Protein AF-A0A923Z1Q9-F1 (afdb_monomer_lite)

Structure (mmCIF, N/CA/C/O backbone):
data_AF-A0A923Z1Q9-F1
#
_entry.id   AF-A0A923Z1Q9-F1
#
loop_
_atom_site.group_PDB
_atom_site.id
_atom_site.type_symbol
_atom_site.label_atom_id
_atom_site.label_alt_id
_atom_site.label_comp_id
_atom_site.label_asym_id
_atom_site.label_entity_id
_atom_site.label_seq_id
_atom_site.pdbx_PDB_ins_code
_atom_site.Cartn_x
_atom_site.Cartn_y
_atom_site.Cartn_z
_atom_site.occupancy
_atom_site.B_iso_or_equiv
_atom_site.auth_seq_id
_atom_site.auth_comp_id
_atom_site.auth_asym_id
_atom_site.auth_atom_id
_atom_site.pdbx_PDB_model_num
ATOM 1 N N . ALA A 1 1 ? -18.587 1.470 3.417 1.00 91.75 1 ALA A N 1
ATOM 2 C CA . ALA A 1 1 ? -17.583 0.723 4.205 1.00 91.75 1 ALA A CA 1
ATOM 3 C C . ALA A 1 1 ? -16.195 1.151 3.751 1.00 91.75 1 ALA A C 1
ATOM 5 O O . ALA A 1 1 ? -16.008 1.346 2.559 1.00 91.75 1 ALA A O 1
ATOM 6 N N . LEU A 1 2 ? -15.246 1.318 4.667 1.00 97.25 2 LEU A N 1
ATOM 7 C CA . LEU A 1 2 ? -13.859 1.638 4.324 1.00 97.25 2 LEU A CA 1
ATOM 8 C C . LEU A 1 2 ? -13.023 0.359 4.422 1.00 97.25 2 LEU A C 1
ATOM 10 O O . LEU A 1 2 ? -13.034 -0.284 5.470 1.00 97.25 2 LEU A O 1
ATOM 14 N N . ILE A 1 3 ? -12.361 -0.027 3.333 1.00 98.31 3 ILE A N 1
ATOM 15 C CA . ILE A 1 3 ? -11.617 -1.286 3.213 1.00 98.31 3 ILE A CA 1
ATOM 16 C C . ILE A 1 3 ? -10.132 -0.953 3.082 1.00 98.31 3 ILE A C 1
ATOM 18 O O . ILE A 1 3 ? -9.733 -0.320 2.110 1.00 98.31 3 ILE A O 1
ATOM 22 N N . GLY A 1 4 ? -9.325 -1.371 4.054 1.00 97.94 4 GLY A N 1
ATOM 23 C CA . GLY A 1 4 ? -7.880 -1.153 4.045 1.00 97.94 4 GLY A CA 1
ATOM 24 C C . GLY A 1 4 ? -7.123 -2.378 3.549 1.00 97.94 4 GLY A C 1
ATOM 25 O O . GLY A 1 4 ? -7.374 -3.483 4.030 1.00 97.94 4 GLY A O 1
ATOM 26 N N . PHE A 1 5 ? -6.173 -2.177 2.638 1.00 97.81 5 PHE A N 1
ATOM 27 C CA . PHE A 1 5 ? -5.193 -3.194 2.254 1.00 97.81 5 PHE A CA 1
ATOM 28 C C . PHE A 1 5 ? -3.768 -2.722 2.554 1.00 97.81 5 PHE A C 1
ATOM 30 O O . PHE A 1 5 ? -3.395 -1.601 2.215 1.00 97.81 5 PHE A O 1
ATOM 37 N N . ASP A 1 6 ? -2.975 -3.598 3.174 1.00 94.81 6 ASP A N 1
ATOM 38 C CA . ASP A 1 6 ? -1.581 -3.335 3.560 1.00 94.81 6 ASP A CA 1
ATOM 39 C C . ASP A 1 6 ? -0.606 -3.880 2.503 1.00 94.81 6 ASP A C 1
ATOM 41 O O . ASP A 1 6 ? 0.113 -4.859 2.712 1.00 94.81 6 ASP A O 1
ATOM 45 N N . PHE A 1 7 ? -0.653 -3.283 1.312 1.00 95.50 7 PHE A N 1
ATOM 46 C CA . PHE A 1 7 ? 0.323 -3.453 0.234 1.00 95.50 7 PHE A CA 1
ATOM 47 C C . PHE A 1 7 ? 0.380 -2.165 -0.596 1.00 95.50 7 PHE A C 1
ATOM 49 O O . PHE A 1 7 ? -0.593 -1.421 -0.630 1.00 95.50 7 PHE A O 1
ATOM 56 N N . SER A 1 8 ? 1.481 -1.895 -1.296 1.00 96.69 8 SER A N 1
ATOM 57 C CA . SER A 1 8 ? 1.602 -0.685 -2.118 1.00 96.69 8 SER A CA 1
ATOM 58 C C . SER A 1 8 ? 0.714 -0.776 -3.360 1.00 96.69 8 SER A C 1
ATOM 60 O O . SER A 1 8 ? 0.866 -1.688 -4.172 1.00 96.69 8 SER A O 1
ATOM 62 N N . PHE A 1 9 ? -0.193 0.180 -3.546 1.00 98.44 9 PHE A N 1
ATOM 63 C CA . PHE A 1 9 ? -1.125 0.184 -4.677 1.00 98.44 9 PHE A CA 1
ATOM 64 C C . PHE A 1 9 ? -0.461 0.589 -5.985 1.00 98.44 9 PHE A C 1
ATOM 66 O O . PHE A 1 9 ? -1.011 0.315 -7.039 1.00 98.44 9 PHE A O 1
ATOM 73 N N . SER A 1 10 ? 0.713 1.214 -5.957 1.00 98.31 10 SER A N 1
ATOM 74 C CA . SER A 1 10 ? 1.442 1.585 -7.169 1.00 98.31 10 SER A CA 1
ATOM 75 C C . SER A 1 10 ? 2.955 1.531 -6.952 1.00 98.31 10 SER A C 1
ATOM 77 O O . SER A 1 10 ? 3.435 1.149 -5.881 1.00 98.31 10 SER A O 1
ATOM 79 N N . LEU A 1 11 ? 3.707 1.896 -7.985 1.00 98.19 11 LEU A N 1
ATOM 80 C CA . LEU A 1 11 ? 5.162 2.000 -7.987 1.00 98.19 11 LEU A CA 1
ATOM 81 C C . LEU A 1 11 ? 5.595 3.484 -7.911 1.00 98.19 11 LEU A C 1
ATOM 83 O O . LEU A 1 11 ? 4.798 4.366 -8.230 1.00 98.19 11 LEU A O 1
ATOM 87 N N . PRO A 1 12 ? 6.839 3.781 -7.493 1.00 98.00 12 PRO A N 1
ATOM 88 C CA . PRO A 1 12 ? 7.450 5.105 -7.651 1.00 98.00 12 PRO A CA 1
ATOM 89 C C . PRO A 1 12 ? 7.389 5.607 -9.100 1.00 98.00 12 PRO A C 1
ATOM 91 O O . PRO A 1 12 ? 7.667 4.844 -10.025 1.00 98.00 12 PRO A O 1
ATOM 94 N N . PHE A 1 13 ? 7.044 6.880 -9.279 1.00 98.44 13 PHE A N 1
ATOM 95 C CA . PHE A 1 13 ? 6.866 7.544 -10.572 1.00 98.44 13 PHE A CA 1
ATOM 96 C C . PHE A 1 13 ? 7.480 8.947 -10.577 1.00 98.44 13 PHE A C 1
ATOM 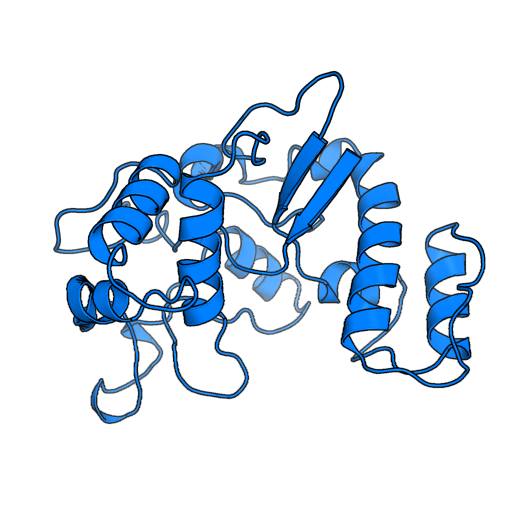98 O O . PHE A 1 13 ? 8.271 9.264 -11.457 1.00 98.44 13 PHE A O 1
ATOM 105 N N . SER A 1 14 ? 7.118 9.776 -9.596 1.00 96.88 14 SER A N 1
ATOM 106 C CA . SER A 1 14 ? 7.400 11.218 -9.520 1.00 96.88 14 SER A CA 1
ATOM 107 C C . SER A 1 14 ? 8.885 11.579 -9.486 1.00 96.88 14 SER A C 1
ATOM 109 O O . SER A 1 14 ? 9.257 12.693 -9.835 1.00 96.88 14 SER A O 1
ATOM 111 N N . ASP A 1 15 ? 9.748 10.649 -9.086 1.00 96.31 15 ASP A N 1
ATOM 112 C CA . ASP A 1 15 ? 11.196 10.839 -9.061 1.00 96.31 15 ASP A CA 1
ATOM 113 C C . ASP A 1 15 ? 11.846 10.766 -10.452 1.00 96.31 15 ASP A C 1
ATOM 115 O O . ASP A 1 15 ? 12.988 11.196 -10.608 1.00 96.31 15 ASP A O 1
ATOM 119 N N . ALA A 1 16 ? 11.148 10.222 -11.453 1.00 96.88 16 ALA A N 1
ATOM 120 C CA . ALA A 1 16 ? 11.680 10.030 -12.803 1.00 96.88 16 ALA A CA 1
ATOM 121 C C . ALA A 1 16 ? 10.631 10.181 -13.921 1.00 96.88 16 ALA A C 1
ATOM 123 O O . ALA A 1 16 ? 10.878 9.744 -15.046 1.00 96.88 16 ALA A O 1
ATOM 124 N N . ASP A 1 17 ? 9.454 10.730 -13.601 1.00 96.94 17 ASP A N 1
ATOM 125 C CA . ASP A 1 17 ? 8.282 10.843 -14.482 1.00 96.94 17 ASP A CA 1
ATOM 126 C C . ASP A 1 17 ? 7.928 9.537 -15.222 1.00 96.94 17 ASP A C 1
ATOM 128 O O . ASP A 1 17 ? 7.475 9.532 -16.368 1.00 96.94 17 ASP A O 1
ATOM 132 N N . SER A 1 18 ? 8.191 8.398 -14.578 1.00 98.00 18 SER A N 1
ATOM 133 C CA . SER A 1 18 ? 8.015 7.065 -15.153 1.00 98.00 18 SER A CA 1
ATOM 134 C C . SER A 1 18 ? 8.083 5.996 -14.068 1.00 98.00 18 SER A C 1
ATOM 136 O O . SER A 1 18 ? 8.953 6.040 -13.192 1.00 98.00 18 SER A O 1
ATOM 138 N N . PHE A 1 19 ? 7.231 4.970 -14.150 1.00 98.38 19 PHE A N 1
ATOM 139 C CA . PHE A 1 19 ? 7.395 3.778 -13.312 1.00 98.38 19 PHE A CA 1
ATOM 140 C C . PHE A 1 19 ? 8.678 3.021 -13.678 1.00 98.38 19 PHE A C 1
ATOM 142 O O . PHE A 1 19 ? 9.335 2.459 -12.800 1.00 98.38 19 PHE A O 1
ATOM 149 N N . PHE A 1 20 ? 9.077 3.070 -14.953 1.00 98.00 20 PHE A N 1
ATOM 150 C CA . PHE A 1 20 ? 10.188 2.313 -15.532 1.00 98.00 20 PHE A CA 1
ATOM 151 C C . PHE A 1 20 ? 11.092 3.208 -16.403 1.00 98.00 20 PHE A C 1
ATOM 153 O O . PHE A 1 20 ? 11.002 3.172 -17.631 1.00 98.00 20 PHE A O 1
ATOM 160 N N . PRO A 1 21 ? 11.964 4.040 -15.802 1.00 97.12 21 PRO A N 1
ATOM 161 C CA . PRO A 1 21 ? 12.847 4.938 -16.544 1.00 97.12 21 PRO A CA 1
ATOM 162 C C . PRO A 1 21 ? 13.725 4.182 -17.545 1.00 97.12 21 PRO A C 1
ATOM 164 O O . PRO A 1 21 ? 14.359 3.188 -17.195 1.00 97.12 21 PRO A O 1
ATOM 167 N N . GLY A 1 22 ? 13.762 4.667 -18.787 1.00 96.25 22 GLY A N 1
ATOM 168 C CA . GLY A 1 22 ? 14.486 4.026 -19.890 1.00 96.25 22 GLY A CA 1
ATOM 169 C C . GLY A 1 22 ? 13.671 3.009 -20.700 1.00 96.25 22 GLY A C 1
ATOM 170 O O . GLY A 1 22 ? 14.134 2.615 -21.765 1.00 96.25 22 GLY A O 1
ATOM 171 N N . ASP A 1 23 ? 12.457 2.657 -20.264 1.00 96.44 23 ASP A N 1
ATOM 172 C CA . ASP A 1 23 ? 11.535 1.777 -20.991 1.00 96.44 23 ASP A CA 1
ATOM 173 C C . ASP A 1 23 ? 10.193 2.463 -21.280 1.00 96.44 23 ASP A C 1
ATOM 175 O O . ASP A 1 23 ? 9.846 3.493 -20.698 1.00 96.44 23 ASP A O 1
ATOM 179 N N . ALA A 1 24 ? 9.378 1.830 -22.130 1.00 96.69 24 ALA A N 1
ATOM 180 C CA . ALA A 1 24 ? 7.954 2.137 -22.196 1.00 96.69 24 ALA A CA 1
ATOM 181 C C . ALA A 1 24 ? 7.298 1.863 -20.830 1.00 96.69 24 ALA A C 1
ATOM 183 O O . ALA A 1 24 ? 7.400 0.754 -20.294 1.00 96.69 24 ALA A O 1
ATOM 184 N N . SER A 1 25 ? 6.618 2.870 -20.285 1.00 97.38 25 SER A N 1
ATOM 185 C CA . SER A 1 25 ? 5.971 2.832 -18.972 1.00 97.38 25 SER A CA 1
ATOM 186 C C . SER A 1 25 ? 4.475 3.125 -19.103 1.00 97.38 25 SER A C 1
ATOM 188 O O . SER A 1 25 ? 4.103 3.966 -19.926 1.00 97.38 25 SER A O 1
ATOM 190 N N . PRO A 1 26 ? 3.619 2.505 -18.268 1.00 98.31 26 PRO A N 1
ATOM 191 C CA . PRO A 1 26 ? 2.245 2.955 -18.080 1.00 98.31 26 PRO A CA 1
ATOM 192 C C . PRO A 1 26 ? 2.189 4.439 -17.697 1.00 98.31 26 PRO A C 1
ATOM 194 O O . PRO A 1 26 ? 3.101 4.948 -17.036 1.00 98.31 26 PRO A O 1
ATOM 197 N N . ALA A 1 27 ? 1.116 5.114 -18.112 1.00 97.50 27 ALA A N 1
ATOM 198 C CA . ALA A 1 27 ? 0.916 6.544 -17.870 1.00 97.50 27 ALA A CA 1
ATOM 199 C C . ALA A 1 27 ? 0.349 6.840 -16.471 1.00 97.50 27 ALA A C 1
ATOM 201 O O . ALA A 1 27 ? 0.495 7.948 -15.962 1.00 97.50 27 ALA A O 1
ATOM 202 N N . ASP A 1 28 ? -0.311 5.859 -15.855 1.00 98.62 28 ASP A N 1
ATOM 203 C CA . ASP A 1 28 ? -0.979 5.985 -14.563 1.00 98.62 28 ASP A CA 1
ATOM 204 C C . ASP A 1 28 ? -1.053 4.624 -13.840 1.00 98.62 28 ASP A C 1
ATOM 206 O O . ASP A 1 28 ? -0.683 3.578 -14.380 1.00 98.62 28 ASP A O 1
ATOM 210 N N . ALA A 1 29 ? -1.517 4.623 -12.591 1.00 98.56 29 ALA A N 1
ATOM 211 C CA . ALA A 1 29 ? -1.642 3.406 -11.794 1.00 98.56 29 ALA A CA 1
ATOM 212 C C . ALA A 1 29 ? -2.657 2.420 -12.380 1.00 98.56 29 ALA A C 1
ATOM 214 O O . ALA A 1 29 ? -2.443 1.215 -12.314 1.00 98.56 29 ALA A O 1
ATOM 215 N N . ALA A 1 30 ? -3.755 2.908 -12.963 1.00 98.44 30 ALA A N 1
ATOM 216 C CA . ALA A 1 30 ? -4.803 2.042 -13.493 1.00 98.44 30 ALA A CA 1
ATOM 217 C C . ALA A 1 30 ? -4.290 1.217 -14.683 1.00 98.44 30 ALA A C 1
ATOM 219 O O . ALA A 1 30 ? -4.494 0.003 -14.742 1.00 98.44 30 ALA A O 1
ATOM 220 N N . THR A 1 31 ? -3.564 1.861 -15.597 1.00 98.62 31 THR A N 1
ATOM 221 C CA . THR A 1 31 ? -2.882 1.207 -16.720 1.00 98.62 31 THR A CA 1
ATOM 222 C C . THR A 1 31 ? -1.768 0.279 -16.240 1.00 98.62 31 THR A C 1
ATOM 224 O O . THR A 1 31 ? -1.642 -0.825 -16.768 1.00 98.62 31 THR A O 1
ATOM 227 N N . LEU A 1 32 ? -1.031 0.650 -15.187 1.00 98.81 32 LEU A N 1
ATOM 228 C CA . LEU A 1 32 ? -0.064 -0.234 -14.531 1.00 98.81 32 LEU A CA 1
ATOM 229 C C . LEU A 1 32 ? -0.727 -1.503 -13.973 1.00 98.81 32 LEU A C 1
ATOM 231 O O . LEU A 1 32 ? -0.213 -2.597 -14.189 1.00 98.81 32 LEU A O 1
ATOM 235 N N . TRP A 1 33 ? -1.861 -1.397 -13.276 1.00 98.81 33 TRP A N 1
ATOM 236 C CA . TRP A 1 33 ? -2.557 -2.564 -12.719 1.00 98.81 33 TRP A CA 1
ATOM 237 C C . TRP A 1 33 ? -2.983 -3.540 -13.810 1.00 98.81 33 TRP A C 1
ATOM 239 O O . TRP A 1 33 ? -2.780 -4.746 -13.671 1.00 98.81 33 TRP A O 1
ATOM 249 N N . VAL A 1 34 ? -3.535 -3.012 -14.906 1.00 98.75 34 VAL A N 1
ATOM 250 C CA . VAL A 1 34 ? -3.927 -3.810 -16.072 1.00 98.75 34 VAL A CA 1
ATOM 251 C C . VAL A 1 34 ? -2.714 -4.494 -16.700 1.00 98.75 34 VAL A C 1
ATOM 253 O O . VAL A 1 34 ? -2.789 -5.685 -16.992 1.00 98.75 34 VAL A O 1
ATOM 256 N N . GLU A 1 35 ? -1.590 -3.788 -16.861 1.00 98.75 35 GLU A N 1
ATOM 257 C CA . GLU A 1 35 ? -0.354 -4.376 -17.392 1.00 98.75 35 GLU A CA 1
ATOM 258 C C . GLU A 1 35 ? 0.149 -5.529 -16.506 1.00 98.75 35 GLU A C 1
ATOM 260 O O . GLU A 1 35 ? 0.447 -6.616 -17.011 1.00 98.75 35 GLU A O 1
ATOM 265 N N . VAL A 1 36 ? 0.187 -5.327 -15.182 1.00 98.75 36 VAL A N 1
ATOM 266 C CA . VAL A 1 36 ? 0.597 -6.360 -14.217 1.00 98.75 36 VAL A CA 1
ATOM 267 C C . VAL A 1 36 ? -0.299 -7.594 -14.327 1.00 98.75 36 VAL A C 1
ATOM 269 O O . VAL A 1 36 ? 0.218 -8.709 -14.404 1.00 98.75 36 VAL A O 1
ATOM 272 N N . ASP A 1 37 ? -1.623 -7.417 -14.355 1.00 98.69 37 ASP A N 1
ATOM 273 C CA . ASP A 1 37 ? -2.568 -8.538 -14.416 1.00 98.69 37 ASP A CA 1
ATOM 274 C C . ASP A 1 37 ? -2.499 -9.301 -15.740 1.00 98.69 37 ASP A C 1
ATOM 276 O O . ASP A 1 37 ? -2.496 -10.531 -15.737 1.00 98.69 37 ASP A O 1
ATOM 280 N N . GLN A 1 38 ? -2.370 -8.597 -16.867 1.00 98.50 38 GLN A N 1
ATOM 281 C CA . GLN A 1 38 ? -2.279 -9.224 -18.186 1.00 98.50 38 GLN A CA 1
ATOM 282 C C . GLN A 1 38 ? -1.002 -10.048 -18.348 1.00 98.50 38 GLN A C 1
ATOM 284 O O . GLN A 1 38 ? -1.052 -11.187 -18.811 1.00 98.50 38 GLN A O 1
ATOM 289 N N . ILE A 1 39 ? 0.145 -9.503 -17.943 1.00 98.62 39 ILE A N 1
ATOM 290 C CA . ILE A 1 39 ? 1.432 -10.197 -18.066 1.00 98.62 39 ILE A CA 1
ATOM 291 C C . ILE A 1 39 ? 1.511 -11.381 -17.096 1.00 98.62 39 ILE A C 1
ATOM 293 O O . ILE A 1 39 ? 2.070 -12.421 -17.438 1.00 98.62 39 ILE A O 1
ATOM 297 N N . ALA A 1 40 ? 0.936 -11.251 -15.900 1.00 98.56 40 ALA A N 1
ATOM 298 C CA . ALA A 1 40 ? 0.893 -12.316 -14.903 1.00 98.56 40 ALA A CA 1
ATOM 299 C C . ALA A 1 40 ? -0.340 -13.233 -15.031 1.00 98.56 40 ALA A C 1
ATOM 301 O O . ALA A 1 40 ? -0.602 -14.024 -14.126 1.00 98.56 40 ALA A O 1
ATOM 302 N N . ALA A 1 41 ? -1.108 -13.166 -16.124 1.00 98.12 41 ALA A N 1
ATOM 303 C CA . ALA A 1 41 ? -2.391 -13.866 -16.239 1.00 98.12 41 ALA A CA 1
ATOM 304 C C . ALA A 1 41 ? -2.284 -15.388 -16.025 1.00 98.12 41 ALA A C 1
ATOM 306 O O . ALA A 1 41 ? -3.181 -15.991 -15.438 1.00 98.12 41 ALA A O 1
ATOM 307 N N . ALA A 1 42 ? -1.177 -15.995 -16.464 1.00 97.81 42 ALA A N 1
ATOM 308 C CA . ALA A 1 42 ? -0.910 -17.427 -16.319 1.00 97.81 42 ALA A CA 1
ATOM 309 C C . ALA A 1 42 ? -0.240 -17.813 -14.984 1.00 97.81 42 ALA A C 1
ATOM 311 O O . ALA A 1 42 ? -0.047 -19.002 -14.723 1.00 97.81 42 ALA A O 1
ATOM 312 N N . ASP A 1 43 ? 0.117 -16.842 -14.138 1.00 98.25 43 ASP A N 1
ATOM 313 C CA . ASP A 1 43 ? 0.751 -17.126 -12.853 1.00 98.25 43 ASP A CA 1
ATOM 314 C C . ASP A 1 43 ? -0.268 -17.729 -11.873 1.00 98.25 43 ASP A C 1
ATOM 316 O O . ASP A 1 43 ? -1.359 -17.170 -11.691 1.00 98.25 43 ASP A O 1
ATOM 320 N N . PRO A 1 44 ? 0.075 -18.835 -11.188 1.00 97.06 44 PRO A N 1
ATOM 321 C CA . PRO A 1 44 ? -0.817 -19.465 -10.226 1.00 97.06 44 PRO A CA 1
ATOM 322 C C . PRO A 1 44 ? -1.000 -18.592 -8.976 1.00 97.06 44 PRO A C 1
ATOM 324 O O . PRO A 1 44 ? -0.132 -17.797 -8.615 1.00 97.06 44 PRO A O 1
ATOM 327 N N . HIS A 1 45 ? -2.117 -18.793 -8.271 1.00 95.12 45 HIS A N 1
ATOM 328 C CA . HIS A 1 45 ? -2.391 -18.189 -6.956 1.00 95.12 45 HIS A CA 1
ATOM 329 C C . HIS A 1 45 ? -2.292 -16.653 -6.916 1.00 95.12 45 HIS A C 1
ATOM 331 O O . HIS A 1 45 ? -1.845 -16.092 -5.918 1.00 95.12 45 HIS A O 1
ATOM 337 N N . ASP A 1 46 ? -2.675 -15.982 -8.006 1.00 94.31 46 ASP A N 1
ATOM 338 C CA . ASP A 1 46 ? -2.586 -14.523 -8.160 1.00 94.31 46 ASP A CA 1
ATOM 339 C C . ASP A 1 46 ? -1.162 -13.945 -7.999 1.00 94.31 46 ASP A C 1
ATOM 341 O O . ASP A 1 46 ? -0.993 -12.742 -7.800 1.00 94.31 46 ASP A O 1
ATOM 345 N N . ALA A 1 47 ? -0.119 -14.772 -8.128 1.00 96.06 47 ALA A N 1
ATOM 346 C CA . ALA A 1 47 ? 1.264 -14.307 -8.088 1.00 96.06 47 ALA A CA 1
ATOM 347 C C . ALA A 1 47 ? 1.596 -13.385 -9.280 1.00 96.06 47 ALA A C 1
ATOM 349 O O . ALA A 1 47 ? 0.865 -13.320 -10.260 1.00 96.06 47 ALA A O 1
ATOM 350 N N . ALA A 1 48 ? 2.715 -12.666 -9.215 1.00 97.44 48 ALA A N 1
ATOM 351 C CA . ALA A 1 48 ? 3.169 -11.783 -10.298 1.00 97.44 48 ALA A CA 1
ATOM 352 C C . ALA A 1 48 ? 4.638 -12.043 -10.676 1.00 97.44 48 ALA A C 1
ATOM 354 O O . ALA A 1 48 ? 5.422 -11.124 -10.923 1.00 97.44 48 ALA A O 1
ATOM 355 N N . HIS A 1 49 ? 5.041 -13.313 -10.666 1.00 96.81 49 HIS A N 1
ATOM 356 C CA . HIS A 1 49 ? 6.390 -13.757 -11.009 1.00 96.81 49 HIS A CA 1
ATOM 357 C C . HIS A 1 49 ? 6.751 -13.449 -12.462 1.00 96.81 49 HIS A C 1
ATOM 359 O O . HIS A 1 49 ? 7.846 -12.939 -12.710 1.00 96.81 49 HIS A O 1
ATOM 365 N N . THR A 1 50 ? 5.837 -13.693 -13.403 1.00 98.19 50 THR A N 1
ATOM 366 C CA . THR A 1 50 ? 6.060 -13.407 -14.827 1.00 98.19 50 THR A CA 1
ATOM 367 C C . THR A 1 50 ? 6.234 -11.907 -15.062 1.00 98.19 50 THR A C 1
ATOM 369 O O . THR A 1 50 ? 7.119 -11.509 -15.816 1.00 98.19 50 THR A O 1
ATOM 372 N N . TYR A 1 51 ? 5.502 -11.053 -14.337 1.00 98.44 51 TYR A N 1
ATOM 373 C CA . TYR A 1 51 ? 5.693 -9.599 -14.407 1.00 98.44 51 TYR A CA 1
ATOM 374 C C . TYR A 1 51 ? 7.061 -9.150 -13.874 1.00 98.44 51 TYR A C 1
ATOM 376 O O . TYR A 1 51 ? 7.742 -8.335 -14.498 1.00 98.44 51 TYR A O 1
ATOM 384 N N . ILE A 1 52 ? 7.512 -9.718 -12.748 1.00 97.50 52 ILE A N 1
ATOM 385 C CA . ILE A 1 52 ? 8.856 -9.450 -12.210 1.00 97.50 52 ILE A CA 1
ATOM 386 C C . ILE A 1 52 ? 9.934 -9.848 -13.226 1.00 97.50 52 ILE A C 1
ATOM 388 O O . ILE A 1 52 ? 10.919 -9.128 -13.378 1.00 97.50 52 ILE A O 1
ATOM 392 N N . ALA A 1 53 ? 9.758 -10.970 -13.929 1.00 97.62 53 ALA A N 1
ATOM 393 C CA . ALA A 1 53 ? 10.664 -11.392 -14.994 1.00 97.62 53 ALA A CA 1
ATOM 394 C C . ALA A 1 53 ? 10.595 -10.465 -16.222 1.00 97.62 53 ALA A C 1
ATOM 396 O O . ALA A 1 53 ? 11.630 -10.157 -16.808 1.00 97.62 53 ALA A O 1
ATOM 397 N N . HIS A 1 54 ? 9.408 -9.969 -16.577 1.00 97.69 54 HIS A N 1
ATOM 398 C CA . HIS A 1 54 ? 9.213 -9.029 -17.682 1.00 97.69 54 HIS A CA 1
ATOM 399 C C . HIS A 1 54 ? 9.896 -7.673 -17.431 1.00 97.69 54 HIS A C 1
ATOM 401 O O . HIS A 1 54 ? 10.589 -7.158 -18.302 1.00 97.69 54 HIS A O 1
ATOM 407 N N . ARG A 1 55 ? 9.774 -7.114 -16.219 1.00 97.19 55 ARG A N 1
ATOM 408 C CA . ARG A 1 55 ? 10.385 -5.829 -15.807 1.00 97.19 55 ARG A CA 1
ATOM 409 C C . ARG A 1 55 ? 11.673 -6.019 -14.986 1.00 97.19 55 ARG A C 1
ATOM 411 O O . ARG A 1 55 ? 12.009 -5.208 -14.120 1.00 97.19 55 ARG A O 1
ATOM 418 N N . ARG A 1 56 ? 12.412 -7.103 -15.240 1.00 95.44 56 ARG A N 1
ATOM 419 C CA . ARG A 1 56 ? 13.506 -7.625 -14.394 1.00 95.44 56 ARG A CA 1
ATOM 420 C C . ARG A 1 56 ? 14.584 -6.617 -14.006 1.00 95.44 56 ARG A C 1
ATOM 422 O O . ARG A 1 56 ? 15.124 -6.705 -12.902 1.00 95.44 56 ARG A O 1
ATOM 429 N N . GLN A 1 57 ? 14.924 -5.703 -14.904 1.00 94.75 57 GLN A N 1
ATOM 430 C CA . GLN A 1 57 ? 15.982 -4.712 -14.697 1.00 94.75 57 GLN A CA 1
ATOM 431 C C . GLN A 1 57 ? 15.653 -3.656 -13.637 1.00 94.75 57 GLN A C 1
ATOM 433 O O . GLN A 1 57 ? 16.569 -3.096 -13.037 1.00 94.75 57 GLN A O 1
ATOM 438 N N . HIS A 1 58 ? 14.368 -3.444 -13.347 1.00 96.00 58 HIS A N 1
ATOM 439 C CA . HIS A 1 58 ? 13.908 -2.471 -12.352 1.00 96.00 58 HIS A CA 1
ATOM 440 C C . HIS A 1 58 ? 13.871 -3.047 -10.940 1.00 96.00 58 HIS A C 1
ATOM 442 O O . HIS A 1 58 ? 14.049 -2.327 -9.962 1.00 96.00 58 HIS A O 1
ATOM 448 N N . PHE A 1 59 ? 13.691 -4.362 -10.818 1.00 96.25 59 PHE A N 1
ATOM 449 C CA . PHE A 1 59 ? 13.640 -5.034 -9.527 1.00 96.25 59 PHE A CA 1
ATOM 450 C C . PHE A 1 59 ? 15.034 -5.413 -9.027 1.00 96.25 59 PHE A C 1
ATOM 452 O O . PHE A 1 59 ? 15.895 -5.884 -9.773 1.00 96.25 59 PHE A O 1
ATOM 459 N N . TRP A 1 60 ? 15.254 -5.248 -7.726 1.00 95.94 60 TRP A N 1
ATOM 460 C CA . TRP A 1 60 ? 16.422 -5.774 -7.030 1.00 95.94 60 TRP A CA 1
ATOM 461 C C . TRP A 1 60 ? 16.073 -7.125 -6.393 1.00 95.94 60 TRP A C 1
ATOM 463 O O . TRP A 1 60 ? 15.304 -7.192 -5.428 1.00 95.94 60 TRP A O 1
ATOM 473 N N . LEU A 1 61 ? 16.634 -8.204 -6.943 1.00 94.31 61 LEU A N 1
ATOM 474 C CA . LEU A 1 61 ? 16.446 -9.597 -6.523 1.00 94.31 61 LEU A CA 1
ATOM 475 C C . LEU A 1 61 ? 17.639 -10.153 -5.728 1.00 94.31 61 LEU A C 1
ATOM 477 O O . LEU A 1 61 ? 17.672 -11.347 -5.439 1.00 94.31 61 LEU A O 1
ATOM 481 N N . GLY A 1 62 ? 18.607 -9.317 -5.351 1.00 93.44 62 GLY A N 1
ATOM 482 C CA . GLY A 1 62 ? 19.713 -9.700 -4.473 1.00 93.44 62 GLY A CA 1
ATOM 483 C C . GLY A 1 62 ? 21.070 -9.199 -4.953 1.00 93.44 62 GLY A C 1
ATOM 484 O O . GLY A 1 62 ? 21.168 -8.409 -5.882 1.00 93.44 62 GLY A O 1
ATOM 485 N N . ALA A 1 63 ? 22.141 -9.674 -4.316 1.00 92.31 63 ALA A N 1
ATOM 486 C CA . ALA A 1 63 ? 23.500 -9.173 -4.547 1.00 92.31 63 ALA A CA 1
ATOM 487 C C . ALA A 1 63 ? 23.998 -9.320 -5.999 1.00 92.31 63 ALA A C 1
ATOM 489 O O . ALA A 1 63 ? 24.822 -8.523 -6.437 1.00 92.31 63 ALA A O 1
ATOM 490 N N . ALA A 1 64 ? 23.474 -10.290 -6.759 1.00 93.88 64 ALA A N 1
ATOM 491 C CA . ALA A 1 64 ? 23.790 -10.456 -8.181 1.00 93.88 64 ALA A CA 1
ATOM 492 C C . ALA A 1 64 ? 23.324 -9.269 -9.049 1.00 93.88 64 ALA A C 1
ATOM 494 O O . ALA A 1 64 ? 23.852 -9.061 -10.135 1.00 93.88 64 ALA A O 1
ATOM 495 N N . ASP A 1 65 ? 22.372 -8.469 -8.560 1.00 93.31 65 ASP A N 1
ATOM 496 C CA . ASP A 1 65 ? 21.930 -7.220 -9.189 1.00 93.31 65 ASP A CA 1
ATOM 497 C C . ASP A 1 65 ? 22.796 -6.006 -8.820 1.00 93.31 65 ASP A C 1
ATOM 499 O O . ASP A 1 65 ? 22.489 -4.882 -9.217 1.00 93.31 65 ASP A O 1
ATOM 503 N N . GLY A 1 66 ? 23.859 -6.215 -8.040 1.00 93.75 66 GLY A N 1
ATOM 504 C CA . GLY A 1 66 ? 24.677 -5.148 -7.481 1.00 93.75 66 GLY A CA 1
ATOM 505 C C . GLY A 1 66 ? 24.036 -4.484 -6.254 1.00 93.75 66 GLY A C 1
ATOM 506 O O . GLY A 1 66 ? 23.193 -5.084 -5.571 1.00 93.75 66 GLY A O 1
ATOM 507 N N . PRO A 1 67 ? 24.458 -3.249 -5.917 1.00 93.00 67 PRO A N 1
ATOM 508 C CA . PRO A 1 67 ? 23.922 -2.514 -4.776 1.00 93.00 67 PRO A CA 1
ATOM 509 C C . PRO A 1 67 ? 22.401 -2.336 -4.864 1.00 93.00 67 PRO A C 1
ATOM 511 O O . PRO A 1 67 ? 21.849 -2.110 -5.935 1.00 93.00 67 PRO A O 1
ATOM 514 N N . LYS A 1 68 ? 21.718 -2.380 -3.714 1.00 91.38 68 LYS A N 1
ATOM 515 C CA . LYS A 1 68 ? 20.259 -2.187 -3.632 1.00 91.38 68 LYS A CA 1
ATOM 516 C C . LYS A 1 68 ? 19.826 -0.753 -3.950 1.00 91.38 68 LYS A C 1
ATOM 518 O O . LYS A 1 68 ? 18.799 -0.552 -4.590 1.00 91.38 68 LYS A O 1
ATOM 523 N N . ALA A 1 69 ? 20.588 0.235 -3.475 1.00 91.38 69 ALA A N 1
ATOM 524 C CA . ALA A 1 69 ? 20.187 1.644 -3.479 1.00 91.38 69 ALA A CA 1
ATOM 525 C C . ALA A 1 69 ? 19.770 2.194 -4.862 1.00 91.38 69 ALA A C 1
ATOM 527 O O . ALA A 1 69 ? 18.719 2.824 -4.918 1.00 91.38 69 ALA A O 1
ATOM 528 N N . PRO A 1 70 ? 20.474 1.900 -5.975 1.00 91.00 70 PRO A N 1
ATOM 529 C CA . PRO A 1 70 ? 20.098 2.397 -7.303 1.00 91.00 70 PRO A CA 1
ATOM 530 C C . PRO A 1 70 ? 18.712 1.958 -7.795 1.00 91.00 70 PRO A C 1
ATOM 532 O O . PRO A 1 70 ? 18.124 2.637 -8.626 1.00 91.00 70 PRO A O 1
ATOM 535 N N . ARG A 1 71 ? 18.186 0.828 -7.302 1.00 91.38 71 ARG A N 1
ATOM 536 C CA . ARG A 1 71 ? 16.857 0.313 -7.680 1.00 91.38 71 ARG A CA 1
ATOM 537 C C . ARG A 1 71 ? 15.791 0.560 -6.614 1.00 91.38 71 ARG A C 1
ATOM 539 O O . ARG A 1 71 ? 14.609 0.381 -6.872 1.00 91.38 71 ARG A O 1
ATOM 546 N N . ALA A 1 72 ? 16.175 0.970 -5.406 1.00 92.75 72 ALA A N 1
ATOM 547 C CA . ALA A 1 72 ? 15.276 1.096 -4.261 1.00 92.75 72 ALA A CA 1
ATOM 548 C C . ALA A 1 72 ? 14.544 2.451 -4.218 1.00 92.75 72 ALA A C 1
ATOM 550 O O . ALA A 1 72 ? 14.570 3.139 -3.197 1.00 92.75 72 ALA A O 1
ATOM 551 N N . ARG A 1 73 ? 13.885 2.818 -5.323 1.00 95.25 73 ARG A N 1
ATOM 552 C CA . ARG A 1 73 ? 13.078 4.043 -5.442 1.00 95.25 73 ARG A CA 1
ATOM 553 C C . ARG A 1 73 ? 11.895 4.018 -4.470 1.00 95.25 73 ARG A C 1
ATOM 555 O O . ARG A 1 73 ? 11.370 2.942 -4.168 1.00 95.25 73 ARG A O 1
ATOM 562 N N . LEU A 1 74 ? 11.484 5.186 -3.986 1.00 95.38 74 LEU A N 1
ATOM 563 C CA . LEU A 1 74 ? 10.387 5.355 -3.029 1.00 95.38 74 LEU A CA 1
ATOM 564 C C . LEU A 1 74 ? 9.334 6.301 -3.598 1.00 95.38 74 LEU A C 1
ATOM 566 O O . LEU A 1 74 ? 9.687 7.330 -4.176 1.00 95.38 74 LEU A O 1
ATOM 570 N N . ARG A 1 75 ? 8.061 5.990 -3.359 1.00 97.25 75 ARG A N 1
ATOM 571 C CA . ARG A 1 75 ? 6.942 6.893 -3.647 1.00 97.25 75 ARG A CA 1
ATOM 572 C C . ARG A 1 75 ? 7.024 8.141 -2.769 1.00 97.25 75 ARG A C 1
ATOM 574 O O . ARG A 1 75 ? 7.571 8.101 -1.665 1.00 97.25 75 ARG A O 1
ATOM 581 N N . ALA A 1 76 ? 6.410 9.230 -3.200 1.00 96.19 76 ALA A N 1
ATOM 582 C CA . ALA A 1 76 ? 6.291 10.482 -2.468 1.00 96.19 76 ALA A CA 1
ATOM 583 C C . ALA A 1 76 ? 5.774 10.257 -1.037 1.00 96.19 76 ALA A C 1
ATOM 585 O O . ALA A 1 76 ? 6.378 10.742 -0.081 1.00 96.19 76 ALA A O 1
ATOM 586 N N . VAL A 1 77 ? 4.732 9.434 -0.857 1.00 95.19 77 VAL A N 1
ATOM 587 C CA . VAL A 1 77 ? 4.197 9.124 0.482 1.00 95.19 77 VAL A CA 1
ATOM 588 C C . VAL A 1 77 ? 5.201 8.382 1.376 1.00 95.19 77 VAL A C 1
ATOM 590 O O . VAL A 1 77 ? 5.257 8.607 2.584 1.00 95.19 77 VAL A O 1
ATOM 593 N N . GLU A 1 78 ? 6.054 7.535 0.799 1.00 94.62 78 GLU A N 1
ATOM 594 C CA . GLU A 1 78 ? 7.106 6.813 1.523 1.00 94.62 78 GLU A CA 1
ATOM 595 C C . GLU A 1 78 ? 8.257 7.744 1.927 1.00 94.62 78 GLU A C 1
ATOM 597 O O . GLU A 1 78 ? 8.822 7.596 3.014 1.00 94.62 78 GLU A O 1
ATOM 602 N N . GLN A 1 79 ? 8.573 8.740 1.096 1.00 92.38 79 GLN A N 1
ATOM 603 C CA . GLN A 1 79 ? 9.528 9.799 1.431 1.00 92.38 79 GLN A CA 1
ATOM 604 C C . GLN A 1 79 ? 8.993 10.683 2.569 1.00 92.38 79 GLN A C 1
ATOM 606 O O . GLN A 1 79 ? 9.719 10.964 3.530 1.00 92.38 79 GLN A O 1
ATOM 611 N N . VAL A 1 80 ? 7.703 11.045 2.529 1.00 91.69 80 VAL A N 1
ATOM 612 C CA . VAL A 1 80 ? 7.022 11.752 3.628 1.00 91.69 80 VAL A CA 1
ATOM 613 C C . VAL A 1 80 ? 7.087 10.921 4.909 1.00 91.69 80 VAL A C 1
ATOM 615 O O . VAL A 1 80 ? 7.540 11.423 5.940 1.00 91.69 80 VAL A O 1
ATOM 618 N N . TRP A 1 81 ? 6.740 9.635 4.845 1.00 88.81 81 TRP A N 1
ATOM 619 C CA . TRP A 1 81 ? 6.823 8.717 5.982 1.00 88.81 81 TRP A CA 1
ATOM 620 C C . TRP A 1 81 ? 8.227 8.667 6.603 1.00 88.81 81 TRP A C 1
ATOM 622 O O . TRP A 1 81 ? 8.383 8.799 7.824 1.00 88.81 81 TRP A O 1
ATOM 632 N N . ALA A 1 82 ? 9.257 8.517 5.765 1.00 86.62 82 ALA A N 1
ATOM 633 C CA . ALA A 1 82 ? 10.647 8.454 6.200 1.00 86.62 82 ALA A CA 1
ATOM 634 C C . ALA A 1 82 ? 11.107 9.763 6.867 1.00 86.62 82 ALA A C 1
ATOM 636 O O . ALA A 1 82 ? 11.760 9.724 7.914 1.00 86.62 82 ALA A O 1
ATOM 637 N N . SER A 1 83 ? 10.720 10.924 6.322 1.00 86.12 83 SER A N 1
ATOM 638 C CA . SER A 1 83 ? 11.101 12.235 6.872 1.00 86.12 83 SER A CA 1
ATOM 639 C C . SER A 1 83 ? 10.549 12.478 8.283 1.00 86.12 83 SER A C 1
ATOM 641 O O . SER A 1 83 ? 11.209 13.101 9.116 1.00 86.12 83 SER A O 1
ATOM 643 N N . LYS A 1 84 ? 9.389 11.893 8.607 1.00 81.69 84 LYS A N 1
ATOM 644 C CA . LYS A 1 84 ? 8.752 11.987 9.932 1.00 81.69 84 LYS A CA 1
ATOM 645 C C . LYS A 1 84 ? 9.340 11.037 10.976 1.00 81.69 84 LYS A C 1
ATOM 647 O O . LYS A 1 84 ? 8.803 10.937 12.077 1.00 81.69 84 LYS A O 1
ATOM 652 N N . ARG A 1 85 ? 10.425 10.320 10.651 1.00 65.75 85 ARG A N 1
ATOM 653 C CA . ARG A 1 85 ? 11.079 9.324 11.523 1.00 65.75 85 ARG A CA 1
ATOM 654 C C . ARG A 1 85 ? 10.111 8.255 12.059 1.00 65.75 85 ARG A C 1
ATOM 656 O O . ARG A 1 85 ? 10.385 7.640 13.087 1.00 65.75 85 ARG A O 1
ATOM 663 N N . ARG A 1 86 ? 9.005 7.986 11.347 1.00 70.56 86 ARG A N 1
ATOM 664 C CA . ARG A 1 86 ? 8.034 6.922 11.683 1.00 70.56 86 ARG A CA 1
ATOM 665 C C . ARG A 1 86 ? 8.528 5.518 11.281 1.00 70.56 86 ARG A C 1
ATOM 667 O O . ARG A 1 86 ? 7.836 4.520 11.469 1.00 70.56 86 ARG A O 1
ATOM 674 N N . GLY A 1 87 ? 9.761 5.429 10.783 1.00 73.12 87 GLY A N 1
ATOM 675 C CA . GLY A 1 87 ? 10.468 4.204 10.414 1.00 73.12 87 GLY A CA 1
ATOM 676 C C . GLY A 1 87 ? 11.031 4.290 8.997 1.00 73.12 87 GLY A C 1
ATOM 677 O O . GLY A 1 87 ? 10.701 5.203 8.247 1.00 73.12 87 GLY A O 1
ATOM 678 N N . ALA A 1 88 ? 11.879 3.332 8.623 1.00 79.38 88 ALA A N 1
ATOM 679 C CA . ALA A 1 88 ? 12.348 3.222 7.246 1.00 79.38 88 ALA A CA 1
ATOM 680 C C . ALA A 1 88 ? 11.225 2.670 6.354 1.00 79.38 88 ALA A C 1
ATOM 682 O O . ALA A 1 88 ? 10.688 1.593 6.634 1.00 79.38 88 ALA A O 1
ATOM 683 N N . ALA A 1 89 ? 10.885 3.398 5.289 1.00 84.19 89 ALA A N 1
ATOM 684 C CA . ALA A 1 89 ? 10.063 2.862 4.213 1.00 84.19 89 ALA A CA 1
ATOM 685 C C . ALA A 1 89 ? 10.868 1.828 3.411 1.00 84.19 89 ALA A C 1
ATOM 687 O O . ALA A 1 89 ? 12.091 1.933 3.284 1.00 84.19 89 ALA A O 1
ATOM 688 N N . SER A 1 90 ? 10.187 0.810 2.891 1.00 87.69 90 SER A N 1
ATOM 689 C CA . SER A 1 90 ? 10.804 -0.204 2.037 1.00 87.69 90 SER A CA 1
ATOM 690 C C . SER A 1 90 ? 10.332 -0.021 0.610 1.00 87.69 90 SER A C 1
ATOM 692 O O . SER A 1 90 ? 9.138 0.090 0.366 1.00 87.69 90 SER A O 1
ATOM 694 N N . SER A 1 91 ? 11.280 -0.001 -0.322 1.00 93.50 91 SER A N 1
ATOM 695 C CA . SER A 1 91 ? 10.966 0.101 -1.741 1.00 93.50 91 SER A CA 1
ATOM 696 C C . SER A 1 91 ? 10.274 -1.165 -2.242 1.00 93.50 91 SER A C 1
ATOM 698 O O . SER A 1 91 ? 10.787 -2.273 -2.060 1.00 93.50 91 SER A O 1
ATOM 700 N N . VAL A 1 92 ? 9.169 -0.974 -2.960 1.00 95.50 92 VAL A N 1
ATOM 701 C CA . VAL A 1 92 ? 8.437 -2.016 -3.695 1.00 95.50 92 V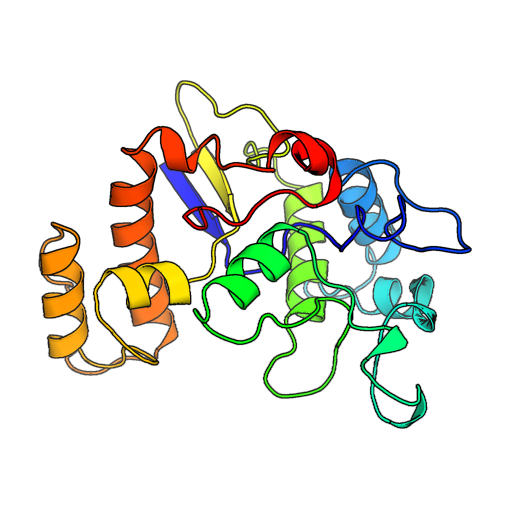AL A CA 1
ATOM 702 C C . VAL A 1 92 ? 9.303 -2.699 -4.771 1.00 95.50 92 VAL A C 1
ATOM 704 O O . VAL A 1 92 ? 9.035 -3.835 -5.153 1.00 95.50 92 VAL A O 1
ATOM 707 N N . PHE A 1 93 ? 10.391 -2.060 -5.218 1.00 96.38 93 PHE A N 1
ATOM 708 C CA . PHE A 1 93 ? 11.342 -2.643 -6.169 1.00 96.38 93 PHE A CA 1
ATOM 709 C C . PHE A 1 93 ? 12.356 -3.596 -5.520 1.00 96.38 93 PHE A C 1
ATOM 711 O O . PHE A 1 93 ? 13.020 -4.363 -6.218 1.00 96.38 93 PHE A O 1
ATOM 718 N N . ALA A 1 94 ? 12.492 -3.585 -4.191 1.00 94.69 94 ALA A N 1
ATOM 719 C CA . ALA A 1 94 ? 13.406 -4.467 -3.476 1.00 94.69 94 ALA A CA 1
ATOM 720 C C . ALA A 1 94 ? 12.689 -5.742 -3.015 1.00 94.69 94 ALA A C 1
ATOM 722 O O . ALA A 1 94 ? 11.912 -5.736 -2.061 1.00 94.69 94 ALA A O 1
ATOM 723 N N . LEU A 1 95 ? 12.987 -6.860 -3.673 1.00 93.69 95 LEU A N 1
ATOM 724 C CA . LEU A 1 95 ? 12.209 -8.098 -3.557 1.00 93.69 95 LEU A CA 1
ATOM 725 C C . LEU A 1 95 ? 12.879 -9.185 -2.699 1.00 93.69 95 LEU A C 1
ATOM 727 O O . LEU A 1 95 ? 12.420 -10.332 -2.679 1.00 93.69 95 LEU A O 1
ATOM 731 N N . VAL A 1 96 ? 13.956 -8.833 -1.994 1.00 88.12 96 VAL A N 1
ATOM 732 C CA . VAL A 1 96 ? 14.698 -9.716 -1.084 1.00 88.12 96 VAL A CA 1
ATOM 733 C C . VAL A 1 96 ? 14.815 -9.096 0.304 1.00 88.12 96 VAL A C 1
ATOM 735 O O . VAL A 1 96 ? 15.025 -7.891 0.455 1.00 88.12 96 VAL A O 1
ATOM 738 N N . GLY A 1 97 ? 14.738 -9.962 1.315 1.00 79.75 97 GLY A N 1
ATOM 739 C CA . GLY A 1 97 ? 14.895 -9.624 2.725 1.00 79.75 97 GLY A CA 1
ATOM 740 C C . GLY A 1 97 ? 13.567 -9.541 3.473 1.00 79.75 97 GLY A C 1
ATOM 741 O O . GLY A 1 97 ? 12.487 -9.586 2.887 1.00 79.75 97 GLY A O 1
ATOM 742 N N . ALA A 1 98 ? 13.664 -9.398 4.796 1.00 68.12 98 ALA A N 1
ATOM 743 C CA . ALA A 1 98 ? 12.519 -9.403 5.710 1.00 68.12 98 ALA A CA 1
ATOM 744 C C . ALA A 1 98 ? 11.527 -8.244 5.492 1.00 68.12 98 ALA A C 1
ATOM 746 O O . ALA A 1 98 ? 10.409 -8.296 5.990 1.00 68.12 98 ALA A O 1
ATOM 747 N N . ALA A 1 99 ? 11.934 -7.205 4.759 1.00 66.75 99 ALA A N 1
ATOM 748 C CA . ALA A 1 99 ? 11.135 -6.014 4.492 1.00 66.75 99 ALA A CA 1
ATOM 749 C C . ALA A 1 99 ? 10.613 -5.944 3.042 1.00 66.75 99 ALA A C 1
ATOM 751 O O . ALA A 1 99 ? 10.261 -4.865 2.572 1.00 66.75 99 ALA A O 1
ATOM 752 N N . GLN A 1 100 ? 10.603 -7.062 2.304 1.00 79.00 100 GLN A N 1
ATOM 753 C CA . GLN A 1 100 ? 10.038 -7.077 0.953 1.00 79.00 100 GLN A CA 1
ATOM 754 C C . GLN A 1 100 ? 8.512 -6.916 1.024 1.00 79.00 100 GLN A C 1
ATOM 756 O O . GLN A 1 100 ? 7.829 -7.697 1.684 1.00 79.00 100 GLN A O 1
ATOM 761 N N . CYS A 1 101 ? 7.987 -5.907 0.338 1.00 85.75 101 CYS A N 1
ATOM 762 C CA . CYS A 1 101 ? 6.551 -5.721 0.114 1.00 85.75 101 CYS A CA 1
ATOM 763 C C . CYS A 1 101 ? 6.178 -5.872 -1.368 1.00 85.75 101 CYS A C 1
ATOM 765 O O . CYS A 1 101 ? 5.000 -5.990 -1.703 1.00 85.75 101 CYS A O 1
ATOM 767 N N . GLY A 1 102 ? 7.169 -5.887 -2.267 1.00 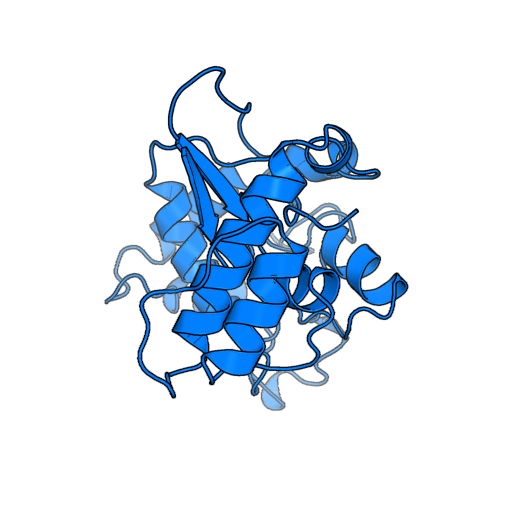93.94 102 GLY A N 1
ATOM 768 C CA . GLY A 1 102 ? 6.944 -5.773 -3.704 1.00 93.94 102 GLY A CA 1
ATOM 769 C C . GLY A 1 102 ? 6.177 -6.929 -4.327 1.00 93.94 102 GLY A C 1
ATOM 770 O O . GLY A 1 102 ? 5.263 -6.701 -5.110 1.00 93.94 102 GLY A O 1
ATOM 771 N N . LYS A 1 103 ? 6.468 -8.177 -3.938 1.00 95.25 103 LYS A N 1
ATOM 772 C CA . LYS A 1 103 ? 5.771 -9.346 -4.507 1.00 95.25 103 LYS A CA 1
ATOM 773 C C . LYS A 1 103 ? 4.284 -9.345 -4.148 1.00 95.25 103 LYS A C 1
ATOM 775 O O . LYS A 1 103 ? 3.438 -9.587 -5.008 1.00 95.25 103 LYS A O 1
ATOM 780 N N . ALA A 1 104 ? 3.978 -9.039 -2.886 1.00 94.38 104 ALA A N 1
ATOM 781 C CA . ALA A 1 104 ? 2.605 -8.914 -2.410 1.00 94.38 104 ALA A CA 1
ATOM 782 C C . ALA A 1 104 ? 1.898 -7.717 -3.059 1.00 94.38 104 ALA A C 1
ATOM 784 O O . ALA A 1 104 ? 0.752 -7.848 -3.466 1.00 94.38 104 ALA A O 1
ATOM 785 N N . SER A 1 105 ? 2.600 -6.595 -3.235 1.00 97.38 105 SER A N 1
ATOM 786 C CA . SER A 1 105 ? 2.062 -5.397 -3.890 1.00 97.38 105 SER A CA 1
ATOM 787 C C . SER A 1 105 ? 1.691 -5.655 -5.346 1.00 97.38 105 SER A C 1
ATOM 789 O O . SER A 1 105 ? 0.581 -5.335 -5.746 1.00 97.38 105 SER A O 1
ATOM 791 N N . LEU A 1 106 ? 2.550 -6.323 -6.122 1.00 98.31 106 LEU A N 1
ATOM 792 C CA . LEU A 1 106 ? 2.233 -6.692 -7.507 1.00 98.31 106 LEU A CA 1
ATOM 793 C C . LEU A 1 106 ? 1.045 -7.663 -7.589 1.00 98.31 106 LEU A C 1
ATOM 795 O O . LEU A 1 106 ? 0.163 -7.485 -8.422 1.00 98.31 106 LEU A O 1
ATOM 799 N N . SER A 1 107 ? 0.978 -8.646 -6.689 1.00 98.00 107 SER A N 1
ATOM 800 C CA . SER A 1 107 ? -0.181 -9.551 -6.595 1.00 98.00 107 SER A CA 1
ATOM 801 C C . SER A 1 107 ? -1.459 -8.777 -6.223 1.00 98.00 107 SER A C 1
ATOM 803 O O . SER A 1 107 ? -2.527 -8.993 -6.789 1.00 98.00 107 SER A O 1
ATOM 805 N N . GLY A 1 108 ? -1.342 -7.799 -5.322 1.00 98.06 108 GLY A N 1
ATOM 806 C CA . GLY A 1 108 ? -2.412 -6.879 -4.951 1.00 98.06 108 GLY A CA 1
ATOM 807 C C . GLY A 1 108 ? -2.870 -5.994 -6.112 1.00 98.06 108 GLY A C 1
ATOM 808 O O . GLY A 1 108 ? -4.069 -5.832 -6.310 1.00 98.06 108 GLY A O 1
ATOM 809 N N . MET A 1 109 ? -1.958 -5.499 -6.951 1.00 98.69 109 MET A N 1
ATOM 810 C CA . MET A 1 109 ? -2.303 -4.744 -8.163 1.00 98.69 109 MET A CA 1
ATOM 811 C C . MET A 1 109 ? -3.142 -5.578 -9.138 1.00 98.69 109 MET A C 1
ATOM 813 O O . MET A 1 109 ? -4.073 -5.042 -9.731 1.00 98.69 109 MET A O 1
ATOM 817 N N . ARG A 1 110 ? -2.913 -6.897 -9.236 1.00 98.44 110 ARG A N 1
ATOM 818 C CA . ARG A 1 110 ? -3.800 -7.797 -10.000 1.00 98.44 110 ARG A CA 1
ATOM 819 C C . ARG A 1 110 ? -5.219 -7.835 -9.436 1.00 98.44 110 ARG A C 1
ATOM 821 O O . ARG A 1 110 ? -6.194 -7.915 -10.180 1.00 98.44 110 ARG A O 1
ATOM 828 N N . LEU A 1 111 ? -5.368 -7.802 -8.111 1.00 98.06 111 LEU A N 1
ATOM 829 C CA . LEU A 1 111 ? -6.680 -7.677 -7.467 1.00 98.06 111 LEU A CA 1
ATOM 830 C C . LEU A 1 111 ? -7.318 -6.320 -7.793 1.00 98.06 111 LEU A C 1
ATOM 832 O O . LEU A 1 111 ? -8.500 -6.276 -8.134 1.00 98.06 111 LEU A O 1
ATOM 836 N N . LEU A 1 112 ? -6.547 -5.229 -7.741 1.00 98.56 112 LEU A N 1
ATOM 837 C CA . LEU A 1 112 ? -7.034 -3.887 -8.076 1.00 98.56 112 LEU A CA 1
ATOM 838 C C . LEU A 1 112 ? -7.440 -3.762 -9.553 1.00 98.56 112 LEU A C 1
ATOM 840 O O . LEU A 1 112 ? -8.447 -3.129 -9.844 1.00 98.56 112 LEU A O 1
ATOM 844 N N . ALA A 1 113 ? -6.745 -4.425 -10.480 1.00 98.38 113 ALA A N 1
ATOM 845 C CA . ALA A 1 113 ? -7.113 -4.445 -11.900 1.00 98.38 113 ALA A CA 1
ATOM 846 C C . ALA A 1 113 ? -8.507 -5.049 -12.153 1.00 98.38 113 ALA A C 1
ATOM 848 O O . ALA A 1 113 ? -9.195 -4.680 -13.103 1.00 98.38 113 ALA A O 1
ATOM 849 N N . ARG A 1 114 ? -8.926 -5.989 -11.297 1.00 97.56 114 ARG A N 1
ATOM 850 C CA . ARG A 1 114 ? -10.164 -6.770 -11.450 1.00 97.56 114 ARG A CA 1
ATOM 851 C C . ARG A 1 114 ? -11.297 -6.296 -10.536 1.00 97.56 114 ARG A C 1
ATOM 853 O O . ARG A 1 114 ? -12.432 -6.759 -10.680 1.00 97.56 114 ARG A O 1
ATOM 860 N N . THR A 1 115 ? -11.021 -5.404 -9.582 1.00 97.06 115 THR A N 1
ATOM 861 C CA . THR A 1 115 ? -12.035 -4.924 -8.636 1.00 97.06 115 THR A CA 1
ATOM 862 C C . THR A 1 115 ? -12.997 -3.934 -9.285 1.00 97.06 115 THR A C 1
ATOM 864 O O . THR A 1 115 ? -12.650 -3.184 -10.192 1.00 97.06 115 THR A O 1
ATOM 867 N N . ARG A 1 116 ? -14.233 -3.904 -8.779 1.00 96.69 116 ARG A N 1
ATOM 868 C CA . ARG A 1 116 ? -15.241 -2.884 -9.124 1.00 96.69 116 ARG A CA 1
ATOM 869 C C . ARG A 1 116 ? -15.478 -1.881 -7.996 1.00 96.69 116 ARG A C 1
ATOM 871 O O . ARG A 1 116 ? -16.320 -0.999 -8.128 1.00 96.69 116 ARG A O 1
ATOM 878 N N . ILE A 1 117 ? -14.790 -2.046 -6.867 1.00 98.19 117 ILE A N 1
ATOM 879 C CA . ILE A 1 117 ? -14.884 -1.123 -5.737 1.00 98.19 117 ILE A CA 1
ATOM 880 C C . ILE A 1 117 ? -13.958 0.068 -6.023 1.00 98.19 117 ILE A C 1
ATOM 882 O O . ILE A 1 117 ? -12.797 -0.168 -6.353 1.00 98.19 117 ILE A O 1
ATOM 886 N N . PRO A 1 118 ? -14.420 1.326 -5.880 1.00 98.25 118 PRO A N 1
ATOM 887 C CA . PRO A 1 118 ? -13.564 2.497 -6.044 1.00 98.25 118 PRO A CA 1
ATOM 888 C C . PRO A 1 118 ? -12.309 2.417 -5.169 1.00 98.25 118 PRO A C 1
ATOM 890 O O . PRO A 1 118 ? -12.398 2.108 -3.978 1.00 98.25 118 PRO A O 1
ATOM 893 N N . VAL A 1 119 ? -11.150 2.710 -5.758 1.00 98.69 119 VAL A N 1
ATOM 894 C CA . VAL A 1 119 ? -9.847 2.687 -5.082 1.00 98.69 119 VAL A CA 1
ATOM 895 C C . VAL A 1 119 ? -9.370 4.122 -4.906 1.00 98.69 119 VAL A C 1
ATOM 897 O O . VAL A 1 119 ? -9.027 4.788 -5.879 1.00 98.69 119 VAL A O 1
ATOM 900 N N . TRP A 1 120 ? -9.348 4.624 -3.676 1.00 98.44 120 TRP A N 1
ATOM 901 C CA . TRP A 1 120 ? -8.778 5.937 -3.390 1.00 98.44 120 TRP A CA 1
ATOM 902 C C . TRP A 1 120 ? -7.239 5.850 -3.386 1.00 98.44 120 TRP A C 1
ATOM 904 O O . TRP A 1 120 ? -6.693 4.859 -2.896 1.00 98.44 120 TRP A O 1
ATOM 914 N N . PRO A 1 121 ? -6.522 6.865 -3.905 1.00 97.94 121 PRO A N 1
ATOM 915 C CA . PRO A 1 121 ? -7.027 8.132 -4.446 1.00 97.94 121 PRO A CA 1
ATOM 916 C C . PRO A 1 121 ? -7.253 8.136 -5.971 1.00 97.94 121 PRO A C 1
ATOM 918 O O . PRO A 1 121 ? -7.564 9.188 -6.529 1.00 97.94 121 PRO A O 1
ATOM 921 N N . PHE A 1 122 ? -7.111 6.981 -6.624 1.00 98.38 122 PHE A N 1
ATOM 922 C CA . PHE A 1 122 ? -7.190 6.803 -8.080 1.00 98.38 122 PHE A CA 1
ATOM 923 C C . PHE A 1 122 ? -8.612 6.938 -8.645 1.00 98.38 122 PHE A C 1
ATOM 925 O O . PHE A 1 122 ? -8.795 7.237 -9.821 1.00 98.38 122 PHE A O 1
ATOM 932 N N . ALA A 1 123 ? -9.622 6.743 -7.800 1.00 97.19 123 ALA A N 1
ATOM 933 C CA . ALA A 1 123 ? -11.026 6.979 -8.087 1.00 97.19 123 ALA A CA 1
ATOM 934 C C . ALA A 1 123 ? -11.643 7.920 -7.034 1.00 97.19 123 ALA A C 1
ATOM 936 O O . ALA A 1 123 ? -11.192 7.941 -5.880 1.00 97.19 123 ALA A O 1
ATOM 937 N N . PRO A 1 124 ? -12.697 8.680 -7.391 1.00 94.75 124 PRO A N 1
ATOM 938 C CA . PRO A 1 124 ? -13.436 9.492 -6.432 1.00 94.75 124 PRO A CA 1
ATOM 939 C C . PRO A 1 124 ? -13.999 8.654 -5.281 1.00 94.75 124 PRO A C 1
ATOM 941 O O . PRO A 1 124 ? -14.469 7.531 -5.479 1.00 94.75 124 PRO A O 1
ATOM 944 N N . VAL A 1 125 ? -14.008 9.229 -4.078 1.00 95.44 125 VAL A N 1
ATOM 945 C CA . VAL A 1 125 ? -14.662 8.607 -2.921 1.00 95.44 125 VAL A CA 1
ATOM 946 C C . VAL A 1 125 ? -16.179 8.678 -3.129 1.00 95.44 125 VAL A C 1
ATOM 948 O O . VAL A 1 125 ? -16.708 9.778 -3.316 1.00 95.44 125 VAL A O 1
ATOM 951 N N . PRO A 1 126 ? -16.902 7.546 -3.115 1.00 95.00 126 PRO A N 1
ATOM 952 C CA . PRO A 1 126 ? -18.339 7.552 -3.335 1.00 95.00 126 PRO A CA 1
ATOM 953 C C . PRO A 1 126 ? -19.081 8.143 -2.127 1.00 95.00 126 PRO A C 1
ATOM 955 O O . PRO A 1 126 ? -18.666 7.969 -0.982 1.00 95.00 126 PRO A O 1
ATOM 958 N N . ALA A 1 127 ? -20.225 8.792 -2.372 1.00 93.25 127 ALA A N 1
ATOM 959 C CA . ALA A 1 127 ? -21.074 9.334 -1.304 1.00 93.25 127 ALA A CA 1
ATOM 960 C C . ALA A 1 127 ? -21.666 8.238 -0.394 1.00 93.25 127 ALA A C 1
ATOM 962 O O . ALA A 1 127 ? -21.928 8.472 0.784 1.00 93.25 127 ALA A O 1
ATOM 963 N N . ALA A 1 128 ? -21.871 7.037 -0.942 1.00 93.56 128 ALA A N 1
ATOM 964 C CA . ALA A 1 128 ? -22.321 5.854 -0.222 1.00 93.56 128 ALA A CA 1
ATOM 965 C C . ALA A 1 128 ? -21.681 4.592 -0.818 1.00 93.56 128 ALA A C 1
ATOM 967 O O . ALA A 1 128 ? -21.350 4.553 -2.001 1.00 93.56 128 ALA A O 1
ATOM 968 N N . GLY A 1 129 ? -21.547 3.540 -0.008 1.00 94.75 129 GLY A N 1
ATOM 969 C CA . GLY A 1 129 ? -20.982 2.258 -0.443 1.00 94.75 129 GLY A CA 1
ATOM 970 C C . GLY A 1 129 ? -19.525 2.038 -0.017 1.00 94.75 129 GLY A C 1
ATOM 971 O O . GLY A 1 129 ? -19.037 2.695 0.910 1.00 94.75 129 GLY A O 1
ATOM 972 N N . PRO A 1 130 ? -18.859 1.012 -0.572 1.00 97.75 130 PRO A N 1
ATOM 973 C CA . PRO A 1 130 ? -17.488 0.675 -0.219 1.00 97.75 130 PRO A CA 1
ATOM 974 C C . PRO A 1 130 ? -16.454 1.533 -0.963 1.00 97.75 130 PRO A C 1
ATOM 976 O O . PRO A 1 130 ? -16.672 1.922 -2.106 1.00 97.75 130 PRO A O 1
ATOM 979 N N . VAL A 1 131 ? -15.306 1.765 -0.328 1.00 98.38 131 VAL A N 1
ATOM 980 C CA . VAL A 1 131 ? -14.096 2.323 -0.952 1.00 98.38 131 VAL A CA 1
ATOM 981 C C . VAL A 1 131 ? -12.870 1.598 -0.402 1.00 98.38 131 VAL A C 1
ATOM 983 O O . VAL A 1 131 ? -12.824 1.267 0.787 1.00 98.38 131 VAL A O 1
ATOM 986 N N . ILE A 1 132 ? -11.906 1.323 -1.276 1.00 98.75 132 ILE A N 1
ATOM 987 C CA . ILE A 1 132 ? -10.622 0.710 -0.937 1.00 98.75 132 ILE A CA 1
ATOM 988 C C . ILE A 1 132 ? -9.578 1.809 -0.727 1.00 98.75 132 ILE A C 1
ATOM 990 O O . ILE A 1 132 ? -9.497 2.748 -1.518 1.00 98.75 132 ILE A O 1
ATOM 994 N N . VAL A 1 133 ? -8.764 1.667 0.317 1.00 98.62 133 VAL A N 1
ATOM 995 C CA . VAL A 1 133 ? -7.616 2.526 0.617 1.00 98.62 133 VAL A CA 1
ATOM 996 C C . VAL A 1 133 ? -6.370 1.690 0.885 1.00 98.62 133 VAL A C 1
ATOM 998 O O . VAL A 1 133 ? -6.440 0.609 1.477 1.00 98.62 133 VAL A O 1
ATOM 1001 N N . GLU A 1 134 ? -5.221 2.208 0.468 1.00 98.06 134 GLU A N 1
ATOM 1002 C CA . GLU A 1 134 ? -3.926 1.680 0.885 1.00 98.06 134 GLU A CA 1
ATOM 1003 C C . GLU A 1 134 ? -3.673 2.088 2.335 1.00 98.06 134 GLU A C 1
ATOM 1005 O O . GLU A 1 134 ? -3.884 3.248 2.686 1.00 98.06 134 GLU A O 1
ATOM 1010 N N . ILE A 1 135 ? -3.186 1.175 3.171 1.00 96.31 135 ILE A N 1
ATOM 1011 C CA . ILE A 1 135 ? -2.816 1.474 4.557 1.00 96.31 135 ILE A CA 1
ATOM 1012 C C . ILE A 1 135 ? -1.424 0.955 4.886 1.00 96.31 135 ILE A C 1
ATOM 1014 O O . ILE A 1 135 ? -0.951 0.009 4.274 1.00 96.31 135 ILE A O 1
ATOM 1018 N N . TYR A 1 136 ? -0.820 1.525 5.927 1.00 92.19 136 TYR A N 1
ATOM 1019 C CA . TYR A 1 136 ? 0.220 0.849 6.696 1.00 92.19 136 TYR A CA 1
ATOM 1020 C C . TYR A 1 136 ? -0.339 0.551 8.078 1.00 92.19 136 TYR A C 1
ATOM 1022 O O . TYR A 1 136 ? -0.607 1.481 8.844 1.00 92.19 136 TYR A O 1
ATOM 1030 N N . CYS A 1 137 ? -0.467 -0.729 8.444 1.00 91.12 137 CYS A N 1
ATOM 1031 C CA . CYS A 1 137 ? -1.013 -1.099 9.759 1.00 91.12 137 CYS A CA 1
ATOM 1032 C C . CYS A 1 137 ? -0.229 -0.443 10.909 1.00 91.12 137 CYS A C 1
ATOM 1034 O O . CYS A 1 137 ? -0.783 -0.018 11.925 1.00 91.12 137 CYS A O 1
ATOM 1036 N N . ARG A 1 138 ? 1.086 -0.278 10.706 1.00 89.62 138 ARG A N 1
ATOM 1037 C CA . ARG A 1 138 ? 1.988 0.380 11.656 1.00 89.62 138 ARG A CA 1
ATOM 1038 C C . ARG A 1 138 ? 1.612 1.836 11.947 1.00 89.62 138 ARG A C 1
ATOM 1040 O O . ARG A 1 138 ? 1.880 2.282 13.059 1.00 89.62 138 ARG A O 1
ATOM 1047 N N . THR A 1 139 ? 1.021 2.566 11.001 1.00 90.12 139 THR A N 1
ATOM 1048 C CA . THR A 1 139 ? 0.577 3.954 11.215 1.00 90.12 139 THR A CA 1
ATOM 1049 C C . THR A 1 139 ? -0.427 4.015 12.354 1.00 90.12 139 THR A C 1
ATOM 1051 O O . THR A 1 139 ? -0.196 4.705 13.343 1.00 90.12 139 THR A O 1
ATOM 1054 N N . PHE A 1 140 ? -1.475 3.198 12.276 1.00 93.19 140 PHE A N 1
ATOM 1055 C CA . PHE A 1 140 ? -2.558 3.210 13.255 1.00 93.19 140 PHE A CA 1
ATOM 1056 C C . PHE A 1 140 ? -2.135 2.646 14.612 1.00 93.19 140 PHE A C 1
ATOM 1058 O O . PHE A 1 140 ? -2.542 3.171 15.646 1.00 93.19 140 PHE A O 1
ATOM 1065 N N . ALA A 1 141 ? -1.260 1.636 14.632 1.00 92.81 141 ALA A N 1
ATOM 1066 C CA . ALA A 1 141 ? -0.657 1.164 15.877 1.00 92.81 141 ALA A CA 1
ATOM 1067 C C . ALA A 1 141 ? 0.176 2.263 16.563 1.00 92.81 141 ALA A C 1
ATOM 1069 O O . ALA A 1 141 ? 0.055 2.467 17.773 1.00 92.81 141 ALA A O 1
ATOM 1070 N N . ALA A 1 142 ? 0.981 3.005 15.795 1.00 90.56 142 ALA A N 1
ATOM 1071 C CA . ALA A 1 142 ? 1.799 4.095 16.320 1.00 90.56 142 ALA A CA 1
ATOM 1072 C C . ALA A 1 142 ? 0.948 5.267 16.831 1.00 90.56 142 ALA A C 1
ATOM 1074 O O . ALA A 1 142 ? 1.227 5.787 17.913 1.00 90.56 142 ALA A O 1
ATOM 1075 N N . ASP A 1 143 ? -0.105 5.649 16.106 1.00 90.31 143 ASP A N 1
ATOM 1076 C CA . ASP A 1 143 ? -1.036 6.701 16.533 1.00 90.31 143 ASP A CA 1
ATOM 1077 C C . ASP A 1 143 ? -1.814 6.284 17.802 1.00 90.31 143 ASP A C 1
ATOM 1079 O O . ASP A 1 143 ? -2.080 7.108 18.680 1.00 90.31 143 ASP A O 1
ATOM 1083 N N . ALA A 1 144 ? -2.065 4.982 17.984 1.00 93.25 144 ALA A N 1
ATOM 1084 C CA . ALA A 1 144 ? -2.584 4.409 19.229 1.00 93.25 144 ALA A CA 1
ATOM 1085 C C . ALA A 1 144 ? -1.526 4.268 20.347 1.00 93.25 144 ALA A C 1
ATOM 1087 O O . ALA A 1 144 ? -1.824 3.760 21.427 1.00 93.25 144 ALA A O 1
ATOM 1088 N N . GLY A 1 145 ? -0.294 4.737 20.135 1.00 92.38 145 GLY A N 1
ATOM 1089 C CA . GLY A 1 145 ? 0.778 4.733 21.132 1.00 92.38 145 GLY A CA 1
ATOM 1090 C C . GLY A 1 145 ? 1.511 3.399 21.291 1.00 92.38 145 GLY A C 1
ATOM 1091 O O . GLY A 1 145 ? 2.276 3.246 22.243 1.00 92.38 145 GLY A O 1
ATOM 1092 N N . VAL A 1 146 ? 1.317 2.446 20.378 1.00 92.88 146 VAL A N 1
ATOM 1093 C CA . VAL A 1 146 ? 1.993 1.145 20.408 1.00 92.88 146 VAL A CA 1
ATOM 1094 C C . VAL A 1 146 ? 3.239 1.165 19.528 1.00 92.88 146 VAL A C 1
ATOM 1096 O O . VAL A 1 146 ? 3.223 1.609 18.381 1.00 92.88 146 VAL A O 1
ATOM 1099 N N . ARG A 1 147 ? 4.342 0.625 20.055 1.00 87.38 147 ARG A N 1
ATOM 1100 C CA . ARG A 1 147 ? 5.554 0.338 19.280 1.00 87.38 147 ARG A CA 1
ATOM 1101 C C . ARG A 1 147 ? 5.670 -1.166 19.056 1.00 87.38 147 ARG A C 1
ATOM 1103 O O . ARG A 1 147 ? 5.691 -1.929 20.013 1.00 87.38 147 ARG A O 1
ATOM 1110 N N . GLY A 1 148 ? 5.813 -1.581 17.800 1.00 86.75 148 GLY A N 1
ATOM 1111 C CA . GLY A 1 148 ? 5.968 -2.992 17.442 1.00 86.75 148 GLY A CA 1
ATOM 1112 C C . GLY A 1 148 ? 4.643 -3.675 17.107 1.00 86.75 148 GLY A C 1
ATOM 1113 O O . GLY A 1 148 ? 3.734 -3.040 16.584 1.00 86.75 148 GLY A O 1
ATOM 1114 N N . LYS A 1 149 ? 4.582 -4.989 17.332 1.00 91.06 149 LYS A N 1
ATOM 1115 C CA . LYS A 1 149 ? 3.437 -5.841 16.987 1.00 91.06 149 LYS A CA 1
ATOM 1116 C C . LYS A 1 149 ? 2.566 -6.087 18.216 1.00 91.06 149 LYS A C 1
ATOM 1118 O O . LYS A 1 149 ? 3.103 -6.353 19.288 1.00 91.06 149 LYS A O 1
ATOM 1123 N N . ILE A 1 150 ? 1.250 -6.057 18.033 1.00 95.50 150 ILE A N 1
ATOM 1124 C CA . ILE A 1 150 ? 0.258 -6.341 19.077 1.00 95.50 150 ILE A CA 1
ATOM 1125 C C . ILE A 1 150 ? -0.081 -7.831 19.016 1.00 95.50 150 ILE A C 1
ATOM 1127 O O . ILE A 1 150 ? -0.507 -8.310 17.968 1.00 95.50 150 ILE A O 1
ATOM 1131 N N . ARG A 1 151 ? 0.134 -8.569 20.109 1.00 97.19 151 ARG A N 1
ATOM 1132 C CA . ARG A 1 151 ? -0.091 -10.030 20.175 1.00 97.19 151 ARG A CA 1
ATOM 1133 C C . ARG A 1 151 ? -0.900 -10.475 21.389 1.00 97.19 151 ARG A C 1
ATOM 1135 O O . ARG A 1 151 ? -1.109 -11.671 21.573 1.00 97.19 151 ARG A O 1
ATOM 1142 N N . ASP A 1 152 ? -1.324 -9.525 22.210 1.00 97.44 152 ASP A N 1
ATOM 1143 C CA . ASP A 1 152 ? -2.062 -9.767 23.438 1.00 97.44 152 ASP A CA 1
ATOM 1144 C C . ASP A 1 152 ? -3.249 -8.811 23.568 1.00 97.44 152 ASP A C 1
ATOM 1146 O O . ASP A 1 152 ? -3.230 -7.674 23.078 1.00 97.44 152 ASP A O 1
ATOM 1150 N N . ARG A 1 153 ? -4.298 -9.299 24.232 1.00 97.25 153 ARG A N 1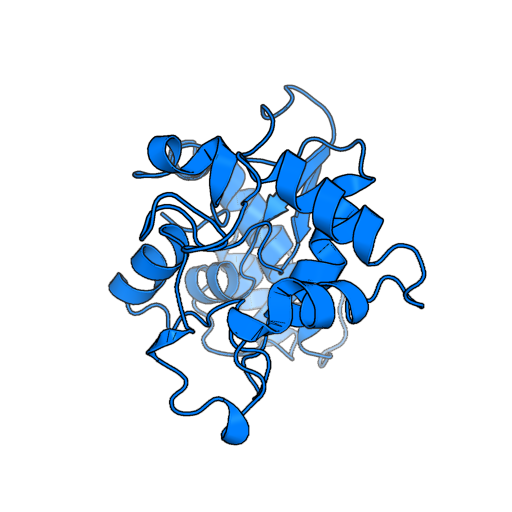
ATOM 1151 C CA . ARG A 1 153 ? -5.562 -8.577 24.400 1.00 97.25 153 ARG A CA 1
ATOM 1152 C C . ARG A 1 153 ? -5.407 -7.310 25.233 1.00 97.25 153 ARG A C 1
ATOM 1154 O O . ARG A 1 153 ? -6.021 -6.306 24.904 1.00 97.25 153 ARG A O 1
ATOM 1161 N N . VAL A 1 154 ? -4.559 -7.326 26.261 1.00 96.88 154 VAL A N 1
ATOM 1162 C CA . VAL A 1 154 ? -4.367 -6.173 27.156 1.00 96.88 154 VAL A CA 1
ATOM 1163 C C . VAL A 1 154 ? -3.824 -4.971 26.383 1.00 96.88 154 VAL A C 1
ATOM 1165 O O . VAL A 1 154 ? -4.381 -3.874 26.458 1.00 96.88 154 VAL A O 1
ATOM 1168 N N . THR A 1 155 ? -2.770 -5.180 25.594 1.00 97.25 155 THR A N 1
ATOM 1169 C CA . THR A 1 155 ? -2.184 -4.146 24.737 1.00 97.25 155 THR A CA 1
ATOM 1170 C C . THR A 1 155 ? -3.175 -3.688 23.671 1.00 97.25 155 THR A C 1
ATOM 1172 O O . THR A 1 155 ? -3.296 -2.486 23.425 1.00 97.25 155 THR A O 1
ATOM 1175 N N . LEU A 1 156 ? -3.903 -4.624 23.051 1.00 97.81 156 LEU A N 1
ATOM 1176 C CA . LEU A 1 156 ? -4.907 -4.303 22.038 1.00 97.81 156 LEU A CA 1
ATOM 1177 C C . LEU A 1 156 ? -6.040 -3.444 22.602 1.00 97.81 156 LEU A C 1
ATOM 1179 O O . LEU A 1 156 ? -6.353 -2.414 22.017 1.00 97.81 156 LEU A O 1
ATOM 1183 N N . ASP A 1 157 ? -6.626 -3.825 23.733 1.00 97.62 157 ASP A N 1
ATOM 1184 C CA . ASP A 1 157 ? -7.757 -3.120 24.338 1.00 97.62 157 ASP A CA 1
ATOM 1185 C C . ASP A 1 157 ? -7.363 -1.711 24.787 1.00 97.62 157 ASP A C 1
ATOM 1187 O O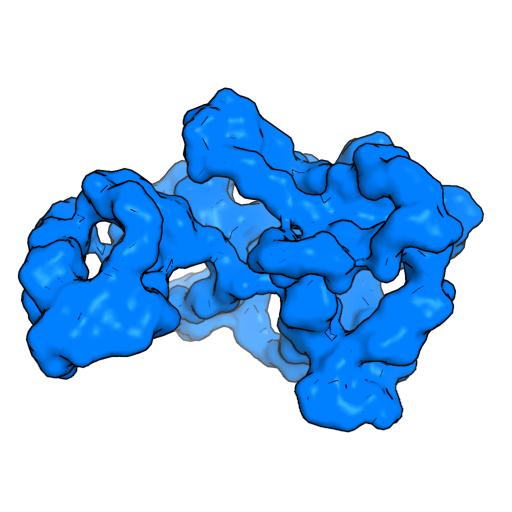 . ASP A 1 157 ? -8.103 -0.753 24.555 1.00 97.62 157 ASP A O 1
ATOM 1191 N N . ALA A 1 158 ? -6.159 -1.548 25.347 1.00 97.44 158 ALA A N 1
ATOM 1192 C CA . ALA A 1 158 ? -5.622 -0.231 25.678 1.00 97.44 158 ALA A CA 1
ATOM 1193 C C . ALA A 1 158 ? -5.448 0.652 24.427 1.00 97.44 158 ALA A C 1
ATOM 1195 O O . ALA A 1 158 ? -5.786 1.838 24.446 1.00 97.44 158 ALA A O 1
ATOM 1196 N N . ALA A 1 159 ? -4.950 0.085 23.326 1.00 97.62 159 ALA A N 1
ATOM 1197 C CA . ALA A 1 159 ? -4.786 0.793 22.059 1.00 97.62 159 ALA A CA 1
ATOM 1198 C C . ALA A 1 159 ? -6.142 1.135 21.407 1.00 97.62 159 ALA A C 1
ATOM 1200 O O . ALA A 1 159 ? -6.343 2.252 20.929 1.00 97.62 159 ALA A O 1
ATOM 1201 N N . LEU A 1 160 ? -7.103 0.209 21.447 1.00 98.00 160 LEU A N 1
ATOM 1202 C CA . LEU A 1 160 ? -8.471 0.392 20.962 1.00 98.00 160 LEU A CA 1
ATOM 1203 C C . LEU A 1 160 ? -9.201 1.496 21.727 1.00 98.00 160 LEU A C 1
ATOM 1205 O O . LEU A 1 160 ? -9.835 2.342 21.094 1.00 98.00 160 LEU A O 1
ATOM 1209 N N . ALA A 1 161 ? -9.057 1.547 23.053 1.00 97.69 161 ALA A N 1
ATOM 1210 C CA . ALA A 1 161 ? -9.641 2.597 23.881 1.00 97.69 161 ALA A CA 1
ATOM 1211 C C . ALA A 1 161 ? -9.137 3.994 23.480 1.00 97.69 161 ALA A C 1
ATOM 1213 O O . ALA A 1 161 ? -9.926 4.934 23.391 1.00 97.69 161 ALA A O 1
ATOM 1214 N N . ARG A 1 162 ? -7.845 4.133 23.144 1.00 97.19 162 ARG A N 1
ATOM 1215 C CA . ARG A 1 162 ? -7.265 5.400 22.648 1.00 97.19 162 ARG A CA 1
ATOM 1216 C C . ARG A 1 162 ? -7.834 5.840 21.299 1.00 97.19 162 ARG A C 1
ATOM 1218 O O . ARG A 1 162 ? -7.825 7.028 21.001 1.00 97.19 162 ARG A O 1
ATOM 1225 N N . LEU A 1 163 ? -8.343 4.898 20.507 1.00 96.44 163 LEU A N 1
ATOM 1226 C CA . LEU A 1 163 ? -9.033 5.144 19.236 1.00 96.44 163 LEU A CA 1
ATOM 1227 C C . LEU A 1 163 ? -10.568 5.186 19.390 1.00 96.44 163 LEU A C 1
ATOM 1229 O O . LEU A 1 163 ? -11.301 5.145 18.397 1.00 96.44 163 LEU A O 1
ATOM 1233 N N . GLY A 1 164 ? -11.074 5.223 20.628 1.00 96.31 164 GLY A N 1
ATOM 1234 C CA . GLY A 1 164 ? -12.507 5.268 20.923 1.00 96.31 164 GLY A CA 1
ATOM 1235 C C . GLY A 1 164 ? -13.268 3.998 20.525 1.00 96.31 164 GLY A C 1
ATOM 1236 O O . GLY A 1 164 ? -14.446 4.074 20.187 1.00 96.31 164 GLY A O 1
ATOM 1237 N N . SER A 1 165 ? -12.604 2.840 20.500 1.00 97.38 165 SER A N 1
ATOM 1238 C CA . SER A 1 165 ? -13.234 1.531 20.285 1.00 97.38 165 SER A CA 1
ATOM 1239 C C . SER A 1 165 ? -13.488 0.810 21.608 1.00 97.38 165 SER A C 1
ATOM 1241 O O . SER A 1 165 ? -12.724 0.954 22.561 1.00 97.38 165 SER A O 1
ATOM 1243 N N . ALA A 1 166 ? -14.521 -0.033 21.627 1.00 96.75 166 ALA A N 1
ATOM 1244 C CA . ALA A 1 166 ? -14.710 -1.022 22.682 1.00 96.75 166 ALA A CA 1
ATOM 1245 C C . ALA A 1 166 ? -13.593 -2.095 22.662 1.00 96.75 166 ALA A C 1
ATOM 1247 O O . ALA A 1 166 ? -12.953 -2.275 21.619 1.00 96.75 166 ALA A O 1
ATOM 1248 N N . PRO A 1 167 ? -13.388 -2.824 23.776 1.00 95.94 167 PRO A N 1
ATOM 1249 C CA . PRO A 1 167 ? -12.486 -3.974 23.838 1.00 95.94 167 PRO A CA 1
ATOM 1250 C C . PRO A 1 167 ? -12.794 -5.035 22.776 1.00 95.94 167 PRO A C 1
ATOM 1252 O O . PRO A 1 167 ? -13.953 -5.237 22.397 1.00 95.94 167 PRO A O 1
ATOM 1255 N N . ALA A 1 168 ? -11.764 -5.739 22.312 1.00 93.31 168 ALA A N 1
ATOM 1256 C CA . ALA A 1 168 ? -11.909 -6.779 21.305 1.00 93.31 168 ALA A CA 1
ATOM 1257 C C . ALA A 1 168 ? -12.305 -8.128 21.924 1.00 93.31 168 ALA A C 1
ATOM 1259 O O . ALA A 1 168 ? -11.722 -8.597 22.900 1.00 93.31 168 ALA A O 1
ATOM 1260 N N . ALA A 1 169 ? -13.254 -8.816 21.285 1.00 94.06 169 ALA A N 1
ATOM 1261 C CA . ALA A 1 169 ? -13.619 -10.191 21.620 1.00 94.06 169 ALA A CA 1
ATOM 1262 C C . ALA A 1 169 ? -12.612 -11.192 21.019 1.00 94.06 169 ALA A C 1
ATOM 1264 O O . ALA A 1 169 ? -12.938 -11.959 20.115 1.00 94.06 169 ALA A O 1
ATOM 1265 N N . VAL A 1 170 ? -11.368 -11.152 21.501 1.00 95.19 170 VAL A N 1
ATOM 1266 C CA . VAL A 1 170 ? -10.271 -12.047 21.095 1.00 95.19 170 VAL A CA 1
ATOM 1267 C C . VAL A 1 170 ? -9.729 -12.835 22.297 1.00 95.19 170 VAL A C 1
ATOM 1269 O O . VAL A 1 170 ? -9.952 -12.427 23.442 1.00 95.19 170 VAL A O 1
ATOM 1272 N N . PRO A 1 171 ? -9.031 -13.966 22.075 1.00 96.50 171 PRO A N 1
ATOM 1273 C CA . PRO A 1 171 ? -8.296 -14.652 23.137 1.00 96.50 171 PRO A CA 1
ATOM 1274 C C . PRO A 1 171 ? -7.216 -13.756 23.760 1.00 96.50 171 PRO A C 1
ATOM 1276 O O . PRO A 1 171 ? -6.829 -12.745 23.177 1.00 96.50 171 PRO A O 1
ATOM 1279 N N . ASP A 1 172 ? -6.681 -14.153 24.918 1.00 96.56 172 ASP A N 1
ATOM 1280 C CA . ASP A 1 172 ? -5.640 -13.376 25.610 1.00 96.56 172 ASP A CA 1
ATOM 1281 C C . ASP A 1 172 ? -4.364 -13.186 24.782 1.00 96.56 172 ASP A C 1
ATOM 1283 O O . ASP A 1 172 ? -3.735 -12.133 24.871 1.00 96.56 172 ASP A O 1
ATOM 1287 N N . ALA A 1 173 ? -4.016 -14.174 23.955 1.00 97.06 173 ALA A N 1
ATOM 1288 C CA . ALA A 1 173 ? -2.907 -14.122 23.013 1.00 97.06 173 ALA A CA 1
ATOM 1289 C C . ALA A 1 173 ? -3.373 -14.510 21.607 1.00 97.06 173 ALA A C 1
ATOM 1291 O O . ALA A 1 173 ? -4.233 -15.377 21.436 1.00 97.06 173 ALA A O 1
ATOM 1292 N N . PHE A 1 174 ? -2.785 -13.885 20.592 1.00 97.31 174 PHE A N 1
ATOM 1293 C CA . PHE A 1 174 ? -3.138 -14.100 19.193 1.00 97.31 174 PHE A CA 1
ATOM 1294 C C . PHE A 1 174 ? -1.968 -13.778 18.256 1.00 97.31 174 PHE A C 1
ATOM 1296 O O . PHE A 1 174 ? -0.972 -13.160 18.634 1.00 97.31 174 PHE A O 1
ATOM 1303 N N . ALA A 1 175 ? -2.088 -14.213 17.002 1.00 96.31 175 ALA A N 1
ATOM 1304 C CA . ALA A 1 175 ? -1.121 -13.883 15.965 1.00 96.31 175 ALA A CA 1
ATOM 1305 C C . ALA A 1 175 ? -1.192 -12.391 15.599 1.00 96.31 175 ALA A C 1
ATOM 1307 O O . ALA A 1 175 ? -2.270 -11.806 15.545 1.00 96.31 175 ALA A O 1
ATOM 1308 N N . ASP A 1 176 ? -0.048 -11.777 15.304 1.00 93.50 176 ASP A N 1
ATOM 1309 C CA . ASP A 1 176 ? 0.063 -10.320 15.147 1.00 93.50 176 ASP A CA 1
ATOM 1310 C C . ASP A 1 176 ? -0.815 -9.715 14.046 1.00 93.50 176 ASP A C 1
ATOM 1312 O O . ASP A 1 176 ? -1.300 -8.598 14.214 1.00 93.50 176 ASP A O 1
ATOM 1316 N N . HIS A 1 177 ? -1.097 -10.453 12.973 1.00 93.69 177 HIS A N 1
ATOM 1317 C CA . HIS A 1 177 ? -2.017 -10.006 11.923 1.00 93.69 177 HIS A CA 1
ATOM 1318 C C . HIS A 1 177 ? -3.444 -9.720 12.434 1.00 93.69 177 HIS A C 1
ATOM 1320 O O . HIS A 1 177 ? -4.129 -8.873 11.866 1.00 93.69 177 HIS A O 1
ATOM 1326 N N . ILE A 1 178 ? -3.895 -10.373 13.516 1.00 96.44 178 ILE A N 1
ATOM 1327 C CA . ILE A 1 178 ? -5.194 -10.082 14.149 1.00 96.44 178 ILE A CA 1
ATOM 1328 C C . ILE A 1 178 ? -5.149 -8.703 14.817 1.00 96.44 178 ILE A C 1
ATOM 1330 O O . ILE A 1 178 ? -6.056 -7.892 14.627 1.00 96.44 178 ILE A O 1
ATOM 1334 N N . GLY A 1 179 ? -4.073 -8.418 15.557 1.00 96.56 179 GLY A N 1
ATOM 1335 C CA . GLY A 1 179 ? -3.849 -7.111 16.173 1.00 96.56 179 GLY A CA 1
ATOM 1336 C C . GLY A 1 179 ? -3.736 -5.999 15.132 1.00 96.56 179 GLY A C 1
ATOM 1337 O O . GLY A 1 179 ? -4.411 -4.979 15.262 1.00 96.56 179 GLY A O 1
ATOM 1338 N N . ASP A 1 180 ? -2.949 -6.225 14.073 1.00 95.50 180 ASP A N 1
ATOM 1339 C CA . ASP A 1 180 ? -2.778 -5.293 12.952 1.00 95.50 180 ASP A CA 1
ATOM 1340 C C . ASP A 1 180 ? -4.122 -4.988 12.263 1.00 95.50 180 ASP A C 1
ATOM 1342 O O . ASP A 1 180 ? -4.425 -3.823 11.999 1.00 95.50 180 ASP A O 1
ATOM 1346 N N . ALA A 1 181 ? -4.966 -5.998 12.026 1.00 96.56 181 ALA A N 1
ATOM 1347 C CA . ALA A 1 181 ? -6.276 -5.808 11.402 1.00 96.56 181 ALA A CA 1
ATOM 1348 C C . ALA A 1 181 ? -7.236 -4.992 12.285 1.00 96.56 181 ALA A C 1
ATOM 1350 O O . ALA A 1 181 ? -7.852 -4.033 11.812 1.00 96.56 181 ALA A O 1
ATOM 1351 N N . LEU A 1 182 ? -7.351 -5.339 13.571 1.00 97.25 182 LEU A N 1
ATOM 1352 C CA . LEU A 1 182 ? -8.277 -4.675 14.494 1.00 97.25 182 LEU A CA 1
ATOM 1353 C C . LEU A 1 182 ? -7.866 -3.227 14.774 1.00 97.25 182 LEU A C 1
ATOM 1355 O O . LEU A 1 182 ? -8.716 -2.331 14.744 1.00 97.25 182 LEU A O 1
ATOM 1359 N N . ILE A 1 183 ? -6.570 -2.977 14.990 1.00 97.25 183 ILE A N 1
ATOM 1360 C CA . ILE A 1 183 ? -6.084 -1.616 15.232 1.00 97.25 183 ILE A CA 1
ATOM 1361 C C . ILE A 1 183 ? -6.198 -0.749 13.979 1.00 97.25 183 ILE A C 1
ATOM 1363 O O . ILE A 1 183 ? -6.586 0.414 14.079 1.00 97.25 183 ILE A O 1
ATOM 1367 N N . SER A 1 184 ? -5.950 -1.316 12.795 1.00 97.06 184 SER A N 1
ATOM 1368 C CA . SER A 1 184 ? -6.109 -0.593 11.532 1.00 97.06 184 SER A CA 1
ATOM 1369 C C . SER A 1 184 ? -7.568 -0.257 11.263 1.00 97.06 184 SER A C 1
ATOM 1371 O O . SER A 1 184 ? -7.867 0.878 10.913 1.00 97.06 184 SER A O 1
ATOM 1373 N N . ALA A 1 185 ? -8.501 -1.183 11.497 1.00 97.31 185 ALA A N 1
ATOM 1374 C CA . ALA A 1 185 ? -9.928 -0.910 11.341 1.00 97.31 185 ALA A CA 1
ATOM 1375 C C . ALA A 1 185 ? -10.403 0.229 12.264 1.00 97.31 185 ALA A C 1
ATOM 1377 O O . ALA A 1 185 ? -11.117 1.134 11.823 1.00 97.31 185 ALA A O 1
ATOM 1378 N N . ALA A 1 186 ? -9.973 0.224 13.531 1.00 97.38 186 ALA A N 1
ATOM 1379 C CA . ALA A 1 186 ? -10.263 1.303 14.473 1.00 97.38 186 ALA A CA 1
ATOM 1380 C C . ALA A 1 186 ? -9.618 2.633 14.049 1.00 97.38 186 ALA A C 1
ATOM 1382 O O . ALA A 1 186 ? -10.285 3.668 14.050 1.00 97.38 186 ALA A O 1
ATOM 1383 N N . GLY A 1 187 ? -8.345 2.605 13.652 1.00 97.00 187 GLY A N 1
ATOM 1384 C CA . GLY A 1 187 ? -7.590 3.789 13.250 1.00 97.00 187 GLY A CA 1
ATOM 1385 C C . GLY A 1 187 ? -8.134 4.424 11.975 1.00 97.00 187 GLY A C 1
ATOM 1386 O O . GLY A 1 187 ? -8.350 5.631 11.940 1.00 97.00 187 GLY A O 1
ATOM 1387 N N . MET A 1 188 ? -8.468 3.617 10.966 1.00 97.75 188 MET A N 1
ATOM 1388 C CA . MET A 1 188 ? -9.114 4.085 9.740 1.00 97.75 188 MET A CA 1
ATOM 1389 C C . MET A 1 188 ? -10.453 4.766 10.021 1.00 97.75 188 MET A C 1
ATOM 1391 O O . MET A 1 188 ? -10.759 5.767 9.382 1.00 97.75 188 MET A O 1
ATOM 1395 N N . ARG A 1 189 ? -11.251 4.264 10.976 1.00 96.69 189 ARG A N 1
ATOM 1396 C CA . ARG A 1 189 ? -12.518 4.907 11.362 1.00 96.69 189 ARG A CA 1
ATOM 1397 C C . ARG A 1 189 ? -12.286 6.314 11.913 1.00 96.69 189 ARG A C 1
ATOM 1399 O O . ARG A 1 189 ? -13.026 7.223 11.553 1.00 96.69 189 ARG A O 1
ATOM 1406 N N . VAL A 1 190 ? -11.275 6.485 12.766 1.00 96.44 190 VAL A N 1
ATOM 1407 C CA . VAL A 1 190 ? -10.905 7.801 13.310 1.00 96.44 190 VAL A CA 1
ATOM 1408 C C . VAL A 1 190 ? -10.370 8.703 12.197 1.00 96.44 190 VAL A C 1
ATOM 1410 O O . VAL A 1 190 ? -10.865 9.811 12.018 1.00 96.44 190 VAL A O 1
ATOM 1413 N N . ALA A 1 191 ? -9.418 8.212 11.401 1.00 96.06 191 ALA A N 1
ATOM 1414 C CA . ALA A 1 191 ? -8.779 8.981 10.336 1.00 96.06 191 ALA A CA 1
ATOM 1415 C C . ALA A 1 191 ? -9.769 9.412 9.241 1.00 96.06 191 ALA A C 1
ATOM 1417 O O . ALA A 1 191 ? -9.677 10.523 8.730 1.00 96.06 191 ALA A O 1
ATOM 1418 N N . ALA A 1 192 ? -10.763 8.577 8.922 1.00 95.88 192 ALA A N 1
ATOM 1419 C CA . ALA A 1 192 ? -11.796 8.890 7.938 1.00 95.88 192 ALA A CA 1
ATOM 1420 C C . ALA A 1 192 ? -12.700 10.065 8.333 1.00 95.88 192 ALA A C 1
ATOM 1422 O O . ALA A 1 192 ? -13.267 10.698 7.441 1.00 95.88 192 ALA A O 1
ATOM 1423 N N . ALA A 1 193 ? -12.835 10.357 9.631 1.00 94.81 193 ALA A N 1
ATOM 1424 C CA . ALA A 1 193 ? -13.573 11.522 10.114 1.00 94.81 193 ALA A CA 1
ATOM 1425 C C . ALA A 1 193 ? -12.789 12.835 9.930 1.00 94.81 193 ALA A C 1
ATOM 1427 O O . ALA A 1 193 ? -13.392 13.909 9.913 1.00 94.81 193 ALA A O 1
ATOM 1428 N N . ASP A 1 194 ? -11.466 12.761 9.761 1.00 94.50 194 ASP A N 1
ATOM 1429 C CA . ASP A 1 194 ? -10.620 13.916 9.486 1.00 94.50 194 ASP A CA 1
ATOM 1430 C C . ASP A 1 194 ? -10.526 14.175 7.976 1.00 94.50 194 ASP A C 1
ATOM 1432 O O . ASP A 1 194 ? -10.000 13.371 7.201 1.00 94.50 194 ASP A O 1
ATOM 1436 N N . ARG A 1 195 ? -11.010 15.347 7.550 1.00 92.44 195 ARG A N 1
ATOM 1437 C CA . ARG A 1 195 ? -10.946 15.789 6.151 1.00 92.44 195 ARG A CA 1
ATOM 1438 C C . ARG A 1 195 ? -9.511 15.866 5.630 1.00 92.44 195 ARG A C 1
ATOM 1440 O O . ARG A 1 195 ? -9.307 15.598 4.449 1.00 92.44 195 ARG A O 1
ATOM 1447 N N . ALA A 1 196 ? -8.536 16.193 6.479 1.00 93.31 196 ALA A N 1
ATOM 1448 C CA . ALA A 1 196 ? -7.137 16.300 6.075 1.00 93.31 196 ALA A CA 1
ATOM 1449 C C . ALA A 1 196 ? -6.561 14.953 5.607 1.00 93.31 196 ALA A C 1
ATOM 1451 O O . ALA A 1 196 ? -5.725 14.931 4.706 1.00 93.31 196 ALA A O 1
ATOM 1452 N N . THR A 1 197 ? -7.067 13.830 6.129 1.00 95.00 197 THR A N 1
ATOM 1453 C CA . THR A 1 197 ? -6.658 12.479 5.708 1.00 95.00 197 THR A CA 1
ATOM 1454 C C . THR A 1 197 ? -7.002 12.192 4.243 1.00 95.00 197 THR A C 1
ATOM 1456 O O . THR A 1 197 ? -6.292 11.447 3.571 1.00 95.00 197 THR A O 1
ATOM 1459 N N . TRP A 1 198 ? -8.077 12.792 3.725 1.00 96.38 198 TRP A N 1
ATOM 1460 C CA . TRP A 1 198 ? -8.539 12.592 2.346 1.00 96.38 198 TRP A CA 1
ATOM 1461 C C . TRP A 1 198 ? -7.859 13.519 1.333 1.00 96.38 198 TRP A C 1
ATOM 1463 O O . TRP A 1 198 ? -7.899 13.253 0.127 1.00 96.38 198 TRP A O 1
ATOM 1473 N N . THR A 1 199 ? -7.240 14.598 1.814 1.00 95.19 199 THR A N 1
ATOM 1474 C CA . THR A 1 199 ? -6.530 15.599 1.007 1.00 95.19 199 THR A CA 1
ATOM 1475 C C . THR A 1 199 ? -5.176 15.967 1.634 1.00 95.19 199 THR A C 1
ATOM 1477 O O . THR A 1 199 ? -4.957 17.137 1.965 1.00 95.19 199 THR A O 1
ATOM 1480 N N . PRO A 1 200 ? -4.267 14.995 1.846 1.00 95.31 200 PRO A N 1
ATOM 1481 C CA . PRO A 1 200 ? -2.952 15.277 2.399 1.00 95.31 200 PRO A CA 1
ATOM 1482 C C . PRO A 1 200 ? -2.111 16.097 1.416 1.00 95.31 200 PRO A C 1
ATOM 1484 O O . PRO A 1 200 ? -2.285 16.029 0.194 1.00 95.31 200 PRO A O 1
ATOM 1487 N N . ALA A 1 201 ? -1.174 16.874 1.958 1.00 94.12 201 ALA A N 1
ATOM 1488 C CA . ALA A 1 201 ? -0.264 17.677 1.153 1.00 94.12 201 ALA A CA 1
ATOM 1489 C C . ALA A 1 201 ? 0.577 16.780 0.228 1.00 94.12 201 ALA A C 1
ATOM 1491 O O . ALA A 1 201 ? 1.185 15.812 0.677 1.00 94.12 201 ALA A O 1
ATOM 1492 N N . GLY A 1 202 ? 0.616 17.118 -1.063 1.00 94.56 202 GLY A N 1
ATOM 1493 C CA . GLY A 1 202 ? 1.353 16.367 -2.085 1.00 94.56 202 GLY A CA 1
ATOM 1494 C C . GLY A 1 202 ? 0.527 15.327 -2.847 1.00 94.56 202 GLY A C 1
ATOM 1495 O O . GLY A 1 202 ? 0.942 14.940 -3.936 1.00 94.56 202 GLY A O 1
ATOM 1496 N N . LEU A 1 203 ? -0.661 14.936 -2.361 1.00 97.00 203 LEU A N 1
ATOM 1497 C CA . LEU A 1 203 ? -1.493 13.933 -3.036 1.00 97.00 203 LEU A CA 1
ATOM 1498 C C . LEU A 1 203 ? -1.849 14.329 -4.473 1.00 97.00 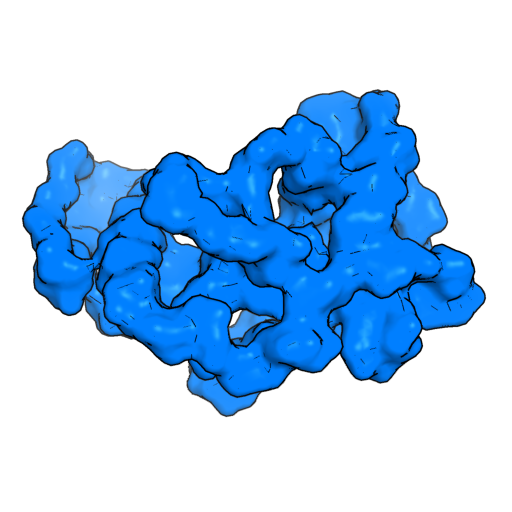203 LEU A C 1
ATOM 1500 O O . LEU A 1 203 ? -1.798 13.486 -5.362 1.00 97.00 203 LEU A O 1
ATOM 1504 N N . ASP A 1 204 ? -2.194 15.592 -4.722 1.00 96.62 204 ASP A N 1
ATOM 1505 C CA . ASP A 1 204 ? -2.650 16.019 -6.051 1.00 96.62 204 ASP A CA 1
ATOM 1506 C C . ASP A 1 204 ? -1.592 15.825 -7.145 1.00 96.62 204 ASP A C 1
ATOM 1508 O O . ASP A 1 204 ? -1.952 15.548 -8.285 1.00 96.62 204 ASP A O 1
ATOM 1512 N N . ALA A 1 205 ? -0.302 15.876 -6.795 1.00 97.06 205 ALA A N 1
ATOM 1513 C CA . ALA A 1 205 ? 0.792 15.649 -7.739 1.00 97.06 205 ALA A CA 1
ATOM 1514 C C . ALA A 1 205 ? 0.947 14.174 -8.152 1.00 97.06 205 ALA A C 1
ATOM 1516 O O . ALA A 1 205 ? 1.529 13.889 -9.194 1.00 97.06 205 ALA A O 1
ATOM 1517 N N . VAL A 1 206 ? 0.439 13.234 -7.348 1.00 98.00 206 VAL A N 1
ATOM 1518 C CA . VAL A 1 206 ? 0.650 11.786 -7.539 1.00 98.00 206 VAL A CA 1
ATOM 1519 C C . VAL A 1 206 ? -0.645 10.971 -7.551 1.00 98.00 206 VAL A C 1
ATOM 1521 O O . VAL A 1 206 ? -0.613 9.741 -7.591 1.00 98.00 206 VAL A O 1
ATOM 1524 N N . ARG A 1 207 ? -1.804 11.640 -7.529 1.00 97.50 207 ARG A N 1
ATOM 1525 C CA . ARG A 1 207 ? -3.140 11.041 -7.368 1.00 97.50 207 ARG A CA 1
ATOM 1526 C C . ARG A 1 207 ? -3.451 9.953 -8.394 1.00 97.50 207 ARG A C 1
ATOM 1528 O O . ARG A 1 207 ? -4.155 9.002 -8.066 1.00 97.50 207 ARG A O 1
ATOM 1535 N N . THR A 1 208 ? -2.949 10.102 -9.616 1.00 98.00 208 THR A N 1
ATOM 1536 C CA . THR A 1 208 ? -3.152 9.145 -10.709 1.00 98.00 208 THR A CA 1
ATOM 1537 C C . THR A 1 208 ? -1.982 8.179 -10.884 1.00 98.00 208 THR A C 1
ATOM 1539 O O . THR A 1 208 ? -2.170 7.137 -11.496 1.00 98.00 208 THR A O 1
ATOM 1542 N N . THR A 1 209 ? -0.796 8.471 -10.341 1.00 98.56 209 THR A N 1
ATOM 1543 C CA . THR A 1 209 ? 0.431 7.690 -10.565 1.00 98.56 209 THR A CA 1
ATOM 1544 C C . THR A 1 209 ? 0.804 6.851 -9.348 1.00 98.56 209 THR A C 1
ATOM 1546 O O . THR A 1 209 ? 0.586 5.647 -9.346 1.00 98.56 209 THR A O 1
ATOM 1549 N N . GLU A 1 210 ? 1.342 7.442 -8.287 1.00 98.19 210 GLU A N 1
ATOM 1550 C CA . GLU A 1 210 ? 1.831 6.692 -7.119 1.00 98.19 210 GLU A CA 1
ATOM 1551 C C . GLU A 1 210 ? 0.743 6.426 -6.069 1.00 98.19 210 GLU A C 1
ATOM 1553 O O . GLU A 1 210 ? 0.849 5.484 -5.272 1.00 98.19 210 GLU A O 1
ATOM 1558 N N . GLY A 1 211 ? -0.296 7.262 -6.065 1.00 97.56 211 GLY A N 1
ATOM 1559 C CA . GLY A 1 211 ? -1.333 7.284 -5.045 1.00 97.56 211 GLY A CA 1
ATOM 1560 C C . GLY A 1 211 ? -0.826 7.785 -3.697 1.00 97.56 211 GLY A C 1
ATOM 1561 O O . GLY A 1 211 ? 0.128 8.556 -3.608 1.00 97.56 211 GLY A O 1
ATOM 1562 N N . TRP A 1 212 ? -1.501 7.366 -2.628 1.00 97.75 212 TRP A N 1
ATOM 1563 C CA . TRP A 1 212 ? -1.156 7.770 -1.271 1.00 97.75 212 TRP A CA 1
ATOM 1564 C C . TRP A 1 212 ? -1.604 6.725 -0.255 1.00 97.75 212 TRP A C 1
ATOM 1566 O O . TRP A 1 212 ? -2.671 6.129 -0.397 1.00 97.75 212 TRP A O 1
ATOM 1576 N N . THR A 1 213 ? -0.806 6.533 0.791 1.00 96.38 213 THR A N 1
ATOM 1577 C CA . THR A 1 213 ? -1.152 5.684 1.931 1.00 96.38 213 THR A CA 1
ATOM 1578 C C . THR A 1 213 ? -2.074 6.446 2.886 1.00 96.38 213 THR A C 1
ATOM 1580 O O . THR A 1 213 ? -1.724 7.499 3.422 1.00 96.38 213 THR A O 1
ATOM 1583 N N . PHE A 1 214 ? -3.263 5.909 3.131 1.00 96.81 214 PHE A N 1
ATOM 1584 C CA . PHE A 1 214 ? -4.284 6.516 3.976 1.00 96.81 214 PHE A CA 1
ATOM 1585 C C . PHE A 1 214 ? -3.830 6.623 5.438 1.00 96.81 214 PHE A C 1
ATOM 1587 O O . PHE A 1 214 ? -3.271 5.684 6.007 1.00 96.81 214 PHE A O 1
ATOM 1594 N N . GLY A 1 215 ? -4.071 7.783 6.053 1.00 92.56 215 GLY A N 1
ATOM 1595 C CA . GLY A 1 215 ? -3.606 8.101 7.410 1.00 92.56 215 GLY A CA 1
ATOM 1596 C C . GLY A 1 215 ? -2.164 8.617 7.489 1.00 92.56 215 GLY A C 1
ATOM 1597 O O . GLY A 1 215 ? -1.714 8.997 8.568 1.00 92.56 215 GLY A O 1
ATOM 1598 N N . VAL A 1 216 ? -1.432 8.675 6.372 1.00 91.06 216 VAL A N 1
ATOM 1599 C CA . VAL A 1 216 ? -0.130 9.351 6.307 1.00 91.06 216 VAL A CA 1
ATOM 1600 C C . VAL A 1 216 ? -0.361 10.792 5.858 1.00 91.06 216 VAL A C 1
ATOM 1602 O O . VAL A 1 216 ? -0.609 11.048 4.687 1.00 91.06 216 VAL A O 1
ATOM 1605 N N . ALA A 1 217 ? -0.302 11.737 6.792 1.00 79.38 217 ALA A N 1
ATOM 1606 C CA . ALA A 1 217 ? -0.151 13.164 6.491 1.00 79.38 217 ALA A CA 1
ATOM 1607 C C . ALA A 1 217 ? 1.314 13.560 6.627 1.00 79.38 217 ALA A C 1
ATOM 1609 O O . ALA A 1 217 ? 2.069 12.776 7.253 1.00 79.38 217 ALA A O 1
#

Radius of gyration: 17.66 Å; chains: 1; bounding box: 47×37×49 Å

Secondary structure (DSSP, 8-state):
-EEEE-S-SS---TTTTSSSTTS---SSHHHHHHHHHHHTTT-GGG--HHHHHHTTTTSB-SGGG--SGGG----HHHHHHHHTTS-----TTB-SSTT--HHHHHHHHHHHHH--S-BTTTSPPPSSS-EEEEE-HHHHHHHTT--S---BHHHHHHHHHHTTPPPP---SB--HHHHHHHHHHHHHHHHHH-HHHHS-TTHHHHTTTT--EET--

Sequence (217 aa):
ALIGFDFSFSLPFSDADSFFPGDASPADAATLWVEVDQIAAADPHDAAHTYIAHRRQHFWLGAADGPKAPRARLRAVEQVWASKRRGAASSVFALVGAAQCGKASLSGMRLLARTRIPVWPFAPVPAAGPVIVEIYCRTFAADAGVRGKIRDRVTLDAALARLGSAPAAVPDAFADHIGDALISAAGMRVAAADRATWTPAGLDAVRTTEGWTFGVA

Foldseek 3Di:
DEAEDAAFLAAAQVVQVASQPPDDGDNFSLSVLVVQCVQCVVPPPLWRPSVCVVSVLLADPDCVNPDPVVNFDDHPQQVLCVVVVLDHDGHLRYCDDPRHRVRVNSSVSPVVNPDPAAEPPQGDDDPDDYYYAYANLSLLCVQLVHDDFDFAQVSLQSSLVSLVHHGDPDPGGHDRVVSSVSSVVSSLVSQVVDPCQRPPPPQVVCRGHRGHHGSRD

pLDDT: mean 94.75, std 5.45, range [65.75, 98.81]